Protein AF-A0A7S1VMP5-F1 (afdb_monomer)

Solvent-accessible surface area (backbone atoms only — not comparable to full-atom values): 11303 Å² total; per-residue (Å²): 86,52,37,72,38,71,50,55,95,75,85,77,61,72,48,82,69,49,66,28,34,71,46,41,94,59,60,68,15,36,42,6,44,51,58,49,26,69,40,88,33,62,86,48,97,58,48,38,34,36,23,14,21,15,26,56,62,54,86,95,39,88,88,53,76,36,43,25,24,38,26,43,29,37,63,40,97,85,69,70,33,45,40,73,43,90,73,58,63,66,41,74,55,58,96,83,37,55,38,62,40,31,35,18,31,25,54,71,45,65,57,91,88,60,58,97,84,54,83,51,69,23,34,32,33,32,7,15,33,46,95,68,33,48,36,63,47,35,28,38,31,46,59,54,86,45,89,62,84,66,70,49,70,47,86,42,81,37,63,75,80,52,58,82,76,78,66,68,93,82,71,76,73,42,57,36,40,55,33,44,79,50,79,59,92,90,56,96,61,76,48,78,46,80,49,81,85,132

Nearest PDB structures (foldseek):
  1st8-assembly1_A  TM=7.991E-01  e=4.791E-07  Cichorium intybus
  3ugh-assembly2_B  TM=7.919E-01  e=7.269E-06  Pachysandra terminalis
  7zns-assembly2_B  TM=7.354E-01  e=7.131E-04  Bacteroides thetaiotaomicron VPI-5482
  4fhn-assembly2_D  TM=3.282E-01  e=1.462E+00  Schizosaccharomyces pombe 972h-

Structure (mmCIF, N/CA/C/O backbone):
data_AF-A0A7S1VMP5-F1
#
_entry.id   AF-A0A7S1VMP5-F1
#
loop_
_atom_site.group_PDB
_atom_site.id
_atom_site.type_symbol
_atom_site.label_atom_id
_atom_site.label_alt_id
_atom_site.label_comp_id
_atom_site.label_asym_id
_atom_site.label_entity_id
_atom_site.label_seq_id
_atom_site.pdbx_PDB_ins_code
_atom_site.Cartn_x
_atom_site.Cartn_y
_atom_site.Cartn_z
_atom_site.occupancy
_atom_site.B_iso_or_equiv
_atom_site.auth_seq_id
_atom_site.auth_comp_id
_atom_site.auth_asym_id
_atom_site.auth_atom_id
_atom_site.pdbx_PDB_model_num
ATOM 1 N N . ILE A 1 1 ? 7.895 -10.590 -7.513 1.00 84.81 1 ILE A N 1
ATOM 2 C CA . ILE A 1 1 ? 7.470 -10.471 -6.097 1.00 84.81 1 ILE A CA 1
ATOM 3 C C . ILE A 1 1 ? 5.947 -10.464 -6.088 1.00 84.81 1 ILE A C 1
ATOM 5 O O . ILE A 1 1 ? 5.376 -9.714 -6.870 1.00 84.81 1 ILE A O 1
ATOM 9 N N . GLY A 1 2 ? 5.313 -11.340 -5.314 1.00 91.88 2 GLY A N 1
ATOM 10 C CA . GLY A 1 2 ? 3.854 -11.470 -5.234 1.00 91.88 2 GLY A CA 1
ATOM 11 C C . GLY A 1 2 ? 3.427 -11.814 -3.811 1.00 91.88 2 GLY A C 1
ATOM 12 O O . GLY A 1 2 ? 4.286 -12.104 -2.976 1.00 91.88 2 GLY A O 1
ATOM 13 N N . TRP A 1 3 ? 2.128 -11.755 -3.538 1.00 95.06 3 TRP A N 1
ATOM 14 C CA . TRP A 1 3 ? 1.583 -12.015 -2.205 1.00 95.06 3 TRP A CA 1
ATOM 15 C C . TRP A 1 3 ? 1.034 -13.431 -2.127 1.00 95.06 3 TRP A C 1
ATOM 17 O O . TRP A 1 3 ? 0.270 -13.843 -2.998 1.00 95.06 3 TRP A O 1
ATOM 27 N N . MET A 1 4 ? 1.411 -14.151 -1.076 1.00 95.06 4 MET A N 1
ATOM 28 C CA . MET A 1 4 ? 0.799 -15.427 -0.710 1.00 95.06 4 MET A CA 1
ATOM 29 C C . MET A 1 4 ? -0.436 -15.176 0.158 1.00 95.06 4 MET A C 1
ATOM 31 O O . MET A 1 4 ? -0.493 -14.165 0.860 1.00 95.06 4 MET A O 1
ATOM 35 N N . TRP A 1 5 ? -1.394 -16.098 0.140 1.00 93.69 5 TRP A N 1
ATOM 36 C CA . TRP A 1 5 ? -2.593 -16.037 0.970 1.00 93.69 5 TRP A CA 1
ATOM 37 C C . TRP A 1 5 ? -2.724 -17.283 1.836 1.00 93.69 5 TRP A C 1
ATOM 39 O O . TRP A 1 5 ? -2.658 -18.415 1.361 1.00 93.69 5 TRP A O 1
ATOM 49 N N . PHE A 1 6 ? -2.925 -17.029 3.126 1.00 94.44 6 PHE A N 1
ATOM 50 C CA . PHE A 1 6 ? -3.233 -18.031 4.125 1.00 94.44 6 PHE A CA 1
ATOM 51 C C . PHE A 1 6 ? -4.484 -17.608 4.891 1.00 94.44 6 PHE A C 1
ATOM 53 O O . PHE A 1 6 ? -4.641 -16.427 5.209 1.00 94.44 6 PHE A O 1
ATOM 60 N N . GLU A 1 7 ? -5.344 -18.566 5.219 1.00 93.75 7 GLU A N 1
ATOM 61 C CA . GLU A 1 7 ? -6.562 -18.343 6.001 1.00 93.75 7 GLU A CA 1
ATOM 62 C C . GLU A 1 7 ? -6.496 -19.117 7.322 1.00 93.75 7 GLU A C 1
ATOM 64 O O . GLU A 1 7 ? -5.948 -20.219 7.389 1.00 93.75 7 GLU A O 1
ATOM 69 N N . SER A 1 8 ? -7.046 -18.537 8.388 1.00 95.94 8 SER A N 1
ATOM 70 C CA . SER A 1 8 ? -7.159 -19.184 9.691 1.00 95.94 8 SER A CA 1
ATOM 71 C C . SER A 1 8 ? -8.410 -18.717 10.426 1.00 95.94 8 SER A C 1
ATOM 73 O O . SER A 1 8 ? -8.715 -17.526 10.454 1.00 95.94 8 SER A O 1
ATOM 75 N N . THR A 1 9 ? -9.103 -19.647 11.084 1.00 97.38 9 THR A N 1
ATOM 76 C CA . THR A 1 9 ? -10.245 -19.341 11.960 1.00 97.38 9 THR A CA 1
ATOM 77 C C . THR A 1 9 ? -9.836 -19.090 13.413 1.00 97.38 9 THR A C 1
ATOM 79 O O . THR A 1 9 ? -10.668 -18.672 14.215 1.00 97.38 9 THR A O 1
ATOM 82 N N . ASP A 1 10 ? -8.586 -19.390 13.780 1.00 97.25 10 ASP A N 1
ATOM 83 C CA . ASP A 1 10 ? -8.079 -19.319 15.160 1.00 97.25 10 ASP A CA 1
ATOM 84 C C . ASP A 1 10 ? -6.723 -18.603 15.298 1.00 97.25 10 ASP A C 1
ATOM 86 O O . ASP A 1 10 ? -6.197 -18.494 16.405 1.00 97.25 10 ASP A O 1
ATOM 90 N N . LEU A 1 11 ? -6.170 -18.102 14.187 1.00 96.56 11 LEU A N 1
ATOM 91 C CA . LEU A 1 11 ? -4.849 -17.472 14.070 1.00 96.56 11 LEU A CA 1
ATOM 92 C C . LEU A 1 11 ? -3.670 -18.387 14.460 1.00 96.56 11 LEU A C 1
ATOM 94 O O . LEU A 1 11 ? -2.551 -17.904 14.649 1.00 96.56 11 LEU A O 1
ATOM 98 N N . ALA A 1 12 ? -3.892 -19.701 14.562 1.00 97.12 12 ALA A N 1
ATOM 99 C CA . ALA A 1 12 ? -2.880 -20.694 14.924 1.00 97.12 12 ALA A CA 1
ATOM 100 C C . ALA A 1 12 ? -2.692 -21.753 13.830 1.00 97.12 12 ALA A C 1
ATOM 102 O O . ALA A 1 12 ? -1.557 -22.110 13.505 1.00 97.12 12 ALA A O 1
ATOM 103 N N . HIS A 1 13 ? -3.787 -22.231 13.241 1.00 97.25 13 HIS A N 1
ATOM 104 C CA . HIS A 1 13 ? -3.782 -23.214 12.163 1.00 97.25 13 HIS A CA 1
ATOM 105 C C . HIS A 1 13 ? -4.129 -22.533 10.844 1.00 97.25 13 HIS A C 1
ATOM 107 O O . HIS A 1 13 ? -5.172 -21.892 10.732 1.00 97.25 13 HIS A O 1
ATOM 113 N N . TRP A 1 14 ? -3.253 -2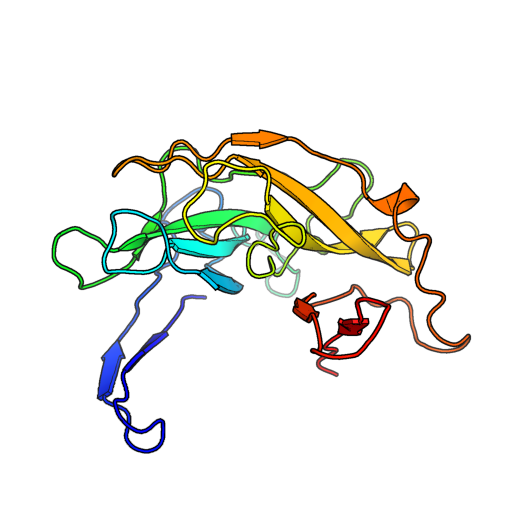2.684 9.854 1.00 98.06 14 TRP A N 1
ATOM 114 C CA . TRP A 1 14 ? -3.318 -21.942 8.600 1.00 98.06 14 TRP A CA 1
ATOM 115 C C . TRP A 1 14 ? -3.536 -22.884 7.419 1.00 98.06 14 TRP A C 1
ATOM 117 O O . TRP A 1 14 ? -2.855 -23.906 7.302 1.00 98.06 14 TRP A O 1
ATOM 127 N N . VAL A 1 15 ? -4.470 -22.524 6.544 1.00 97.62 15 VAL A N 1
ATOM 128 C CA . VAL A 1 15 ? -4.679 -23.159 5.238 1.00 97.62 15 VAL A CA 1
ATOM 129 C C . VAL A 1 15 ? -3.978 -22.306 4.183 1.00 97.62 15 VAL A C 1
ATOM 131 O O . VAL A 1 15 ? -4.154 -21.094 4.166 1.00 97.62 15 VAL A O 1
ATOM 134 N N . ASP A 1 16 ? -3.151 -22.926 3.340 1.00 96.44 16 ASP A N 1
ATOM 135 C CA . ASP A 1 16 ? -2.450 -22.265 2.229 1.00 96.44 16 ASP A CA 1
ATOM 136 C C . ASP A 1 16 ? -3.334 -22.256 0.974 1.00 96.44 16 ASP A C 1
ATOM 138 O O . ASP A 1 16 ? -3.762 -23.317 0.509 1.00 96.44 16 ASP A O 1
ATOM 142 N N . HIS A 1 17 ? -3.588 -21.067 0.427 1.00 93.06 17 HIS A N 1
ATOM 143 C CA . HIS A 1 17 ? -4.375 -20.854 -0.792 1.00 93.06 17 HIS A CA 1
ATOM 144 C C . HIS A 1 17 ? -3.503 -20.484 -2.006 1.00 93.06 17 HIS A C 1
ATOM 146 O O . HIS A 1 17 ? -4.015 -20.278 -3.107 1.00 93.06 17 HIS A O 1
ATOM 152 N N . GLY A 1 18 ? -2.179 -20.428 -1.843 1.00 94.19 18 GLY A N 1
ATOM 153 C CA . GLY A 1 18 ? -1.228 -20.090 -2.894 1.00 94.19 18 GLY A CA 1
ATOM 154 C C . GLY A 1 18 ? -1.023 -18.584 -3.072 1.00 94.19 18 GLY A C 1
ATOM 155 O O . GLY A 1 18 ? -1.026 -17.811 -2.115 1.00 94.19 18 GLY A O 1
ATOM 156 N N . ILE A 1 19 ? -0.767 -18.162 -4.314 1.00 94.38 19 ILE A N 1
ATOM 157 C CA . ILE A 1 19 ? -0.466 -16.763 -4.648 1.00 94.38 19 ILE A CA 1
ATOM 158 C C . ILE A 1 19 ? -1.774 -15.994 -4.854 1.00 94.38 19 ILE A C 1
ATOM 160 O O . ILE A 1 19 ? -2.476 -16.215 -5.837 1.00 94.38 19 ILE A O 1
ATOM 164 N N . ALA A 1 20 ? -2.040 -15.031 -3.976 1.00 94.69 20 ALA A N 1
ATOM 165 C CA . ALA A 1 20 ? -3.170 -14.114 -4.067 1.00 94.69 20 ALA A CA 1
ATOM 166 C C . ALA A 1 20 ? -2.922 -12.969 -5.057 1.00 94.69 20 ALA A C 1
ATOM 168 O O . ALA A 1 20 ? -3.798 -12.649 -5.851 1.00 94.69 20 ALA A O 1
ATOM 169 N N . VAL A 1 21 ? -1.735 -12.349 -5.038 1.00 94.38 21 VAL A N 1
ATOM 170 C CA . VAL A 1 21 ? -1.403 -11.223 -5.931 1.00 94.38 21 VAL A CA 1
ATOM 171 C C . VAL A 1 21 ? -0.196 -11.592 -6.780 1.00 94.38 21 VAL A C 1
ATOM 173 O O . VAL A 1 21 ? 0.900 -11.822 -6.263 1.00 94.38 21 VAL A O 1
ATOM 176 N N . THR A 1 22 ? -0.381 -11.616 -8.098 1.00 91.88 22 THR A N 1
ATOM 177 C CA . THR A 1 22 ? 0.684 -11.922 -9.065 1.00 91.88 22 THR A CA 1
ATOM 178 C C . THR A 1 22 ? 1.174 -10.636 -9.739 1.00 91.88 22 THR A C 1
ATOM 180 O O . THR A 1 22 ? 0.351 -9.766 -10.030 1.00 91.88 22 THR A O 1
ATOM 183 N N . PRO A 1 23 ? 2.485 -10.492 -10.028 1.00 91.19 23 PRO A N 1
ATOM 184 C CA . PRO A 1 23 ? 2.978 -9.420 -10.887 1.00 91.19 23 PRO A CA 1
ATOM 185 C C . PRO A 1 23 ? 2.201 -9.323 -12.201 1.00 91.19 23 PRO A C 1
ATOM 187 O O . PRO A 1 23 ? 1.865 -10.340 -12.816 1.00 91.19 23 PRO A O 1
ATOM 190 N N . THR A 1 24 ? 1.976 -8.102 -12.674 1.00 90.12 24 THR A N 1
ATOM 191 C CA . THR A 1 24 ? 1.453 -7.893 -14.026 1.00 90.12 24 THR A CA 1
ATOM 192 C C . THR A 1 24 ? 2.522 -8.252 -15.061 1.00 90.12 24 THR A C 1
ATOM 194 O O . THR A 1 24 ? 3.711 -8.348 -14.759 1.00 90.12 24 THR A O 1
ATOM 197 N N . LYS A 1 25 ? 2.113 -8.475 -16.314 1.00 88.25 25 LYS A N 1
ATOM 198 C CA . LYS A 1 25 ? 3.076 -8.737 -17.398 1.00 88.25 25 LYS A CA 1
ATOM 199 C C . LYS A 1 25 ? 3.875 -7.489 -17.776 1.00 88.25 25 LYS A C 1
ATOM 201 O O . LYS A 1 25 ? 5.035 -7.600 -18.152 1.00 88.25 25 LYS A O 1
ATOM 206 N N . GLU A 1 26 ? 3.241 -6.323 -17.697 1.00 88.38 26 GLU A N 1
ATOM 207 C CA . GLU A 1 26 ? 3.775 -5.041 -18.156 1.00 88.38 26 GLU A CA 1
ATOM 208 C C . GLU A 1 26 ? 3.328 -3.904 -17.222 1.00 88.38 26 GLU A C 1
ATOM 210 O O . GLU A 1 26 ? 2.391 -4.065 -16.433 1.00 88.38 26 GLU A O 1
ATOM 215 N N . GLY A 1 27 ? 3.996 -2.751 -17.325 1.00 88.25 27 GLY A N 1
ATOM 216 C CA . GLY A 1 27 ? 3.674 -1.546 -16.556 1.00 88.25 27 GLY A CA 1
ATOM 217 C C . GLY A 1 27 ? 4.017 -1.631 -15.065 1.00 88.25 27 GLY A C 1
ATOM 218 O O . GLY A 1 27 ? 4.815 -2.464 -14.630 1.00 88.25 27 GLY A O 1
ATOM 219 N N . PHE A 1 28 ? 3.416 -0.738 -14.275 1.00 84.69 28 PHE A N 1
ATOM 220 C CA . PHE A 1 28 ? 3.484 -0.803 -12.815 1.00 84.69 28 PHE A CA 1
ATOM 221 C C . PHE A 1 28 ? 2.764 -2.064 -12.322 1.00 84.69 28 PHE A C 1
ATOM 223 O O . PHE A 1 28 ? 1.635 -2.344 -12.714 1.00 84.69 28 PHE A O 1
ATOM 230 N N . GLY A 1 29 ? 3.458 -2.851 -11.500 1.00 88.06 29 GLY A N 1
ATOM 231 C CA . GLY A 1 29 ? 3.072 -4.207 -11.108 1.00 88.06 29 GLY A CA 1
ATOM 232 C C . GLY A 1 29 ? 3.966 -5.292 -11.715 1.00 88.06 29 GLY A C 1
ATOM 233 O O . GLY A 1 29 ? 4.055 -6.376 -11.140 1.00 88.06 29 GLY A O 1
ATOM 234 N N . ALA A 1 30 ? 4.700 -5.012 -12.800 1.00 92.44 30 ALA A N 1
ATOM 235 C CA . ALA A 1 30 ? 5.596 -5.989 -13.425 1.00 92.44 30 ALA A CA 1
ATOM 236 C C . ALA A 1 30 ? 6.889 -6.210 -12.624 1.00 92.44 30 ALA A C 1
ATOM 238 O O . ALA A 1 30 ? 7.441 -7.311 -12.612 1.00 92.44 30 ALA A O 1
ATOM 239 N N . GLY A 1 31 ? 7.342 -5.193 -11.882 1.00 91.94 31 GLY A N 1
ATOM 240 C CA . GLY A 1 31 ? 8.375 -5.350 -10.849 1.00 91.94 31 GLY A CA 1
ATOM 241 C C . GLY A 1 31 ? 7.875 -6.080 -9.599 1.00 91.94 31 GLY A C 1
ATOM 242 O O . GLY A 1 31 ? 8.665 -6.445 -8.726 1.00 91.94 31 GLY A O 1
ATOM 243 N N . GLY A 1 32 ? 6.567 -6.327 -9.517 1.00 92.88 32 GLY A N 1
ATOM 244 C CA . GLY A 1 32 ? 5.903 -7.065 -8.455 1.00 92.88 32 GLY A CA 1
ATOM 245 C C . GLY A 1 32 ? 4.923 -6.244 -7.626 1.00 92.88 32 GLY A C 1
ATOM 246 O O . GLY A 1 32 ? 4.839 -5.020 -7.744 1.00 92.88 32 GLY A O 1
ATOM 247 N N . ALA A 1 33 ? 4.204 -6.967 -6.770 1.00 95.12 33 ALA A N 1
ATOM 248 C CA . ALA A 1 33 ? 3.350 -6.430 -5.720 1.00 95.12 33 ALA A CA 1
ATOM 249 C C . ALA A 1 33 ? 4.113 -6.478 -4.390 1.00 95.12 33 ALA A C 1
ATOM 251 O O . ALA A 1 33 ? 4.408 -7.558 -3.876 1.00 95.12 33 ALA A O 1
ATOM 252 N N . TRP A 1 34 ? 4.496 -5.307 -3.895 1.00 95.56 34 TRP A N 1
ATOM 253 C CA . TRP A 1 34 ? 5.235 -5.094 -2.649 1.00 95.56 34 TRP A CA 1
ATOM 254 C C . TRP A 1 34 ? 4.257 -4.879 -1.497 1.00 95.56 34 TRP A C 1
ATOM 256 O O . TRP A 1 34 ? 3.059 -5.047 -1.696 1.00 95.56 34 TRP A O 1
ATOM 266 N N . SER A 1 35 ? 4.753 -4.574 -0.299 1.00 96.25 35 SER A N 1
ATOM 267 C CA . SER A 1 35 ? 3.946 -4.465 0.918 1.00 96.25 35 SER A CA 1
ATOM 268 C C . SER A 1 35 ? 2.790 -3.466 0.801 1.00 96.25 35 SER A C 1
ATOM 270 O O . SER A 1 35 ? 2.754 -2.583 -0.063 1.00 96.25 35 SER A O 1
ATOM 272 N N . GLY A 1 36 ? 1.814 -3.640 1.683 1.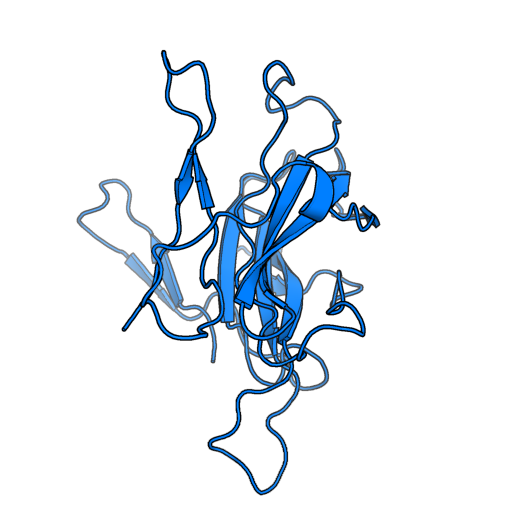00 95.94 36 GLY A N 1
ATOM 273 C CA . GLY A 1 36 ? 0.584 -2.873 1.686 1.00 95.94 36 GLY A CA 1
ATOM 274 C C . GLY A 1 36 ? -0.368 -3.337 2.775 1.00 95.94 36 GLY A C 1
ATOM 275 O O . GLY A 1 36 ? 0.019 -4.095 3.665 1.00 95.94 36 GLY A O 1
ATOM 276 N N . SER A 1 37 ? -1.615 -2.897 2.665 1.00 94.94 37 SER A N 1
ATOM 277 C CA . SER A 1 37 ? -2.647 -3.089 3.676 1.00 94.94 37 SER A CA 1
ATOM 278 C C . SER A 1 37 ? -3.962 -3.540 3.047 1.00 94.94 37 SER A C 1
ATOM 280 O O . SER A 1 37 ? -4.341 -3.094 1.963 1.00 94.94 37 SER A O 1
ATOM 282 N N . ALA A 1 38 ? -4.668 -4.416 3.755 1.00 91.19 38 ALA A N 1
ATOM 283 C CA . ALA A 1 38 ? -6.020 -4.845 3.424 1.00 91.19 38 ALA A CA 1
ATOM 284 C C . ALA A 1 38 ? -7.019 -4.091 4.298 1.00 91.19 38 ALA A C 1
ATOM 286 O O . ALA A 1 38 ? -6.783 -3.932 5.496 1.00 91.19 38 ALA A O 1
ATOM 287 N N . PHE A 1 39 ? -8.149 -3.671 3.736 1.00 85.38 39 PHE A N 1
ATOM 288 C CA . PHE A 1 39 ? -9.210 -3.065 4.532 1.00 85.38 39 PHE A CA 1
ATOM 289 C C . PHE A 1 39 ? -10.603 -3.485 4.054 1.00 85.38 39 PHE A C 1
ATOM 291 O O . PHE A 1 39 ? -10.800 -3.700 2.855 1.00 85.38 39 PHE A O 1
ATOM 298 N N . PRO A 1 40 ? -11.585 -3.599 4.970 1.00 82.00 40 PRO A N 1
ATOM 299 C CA . PRO A 1 40 ? -12.958 -3.906 4.594 1.00 82.00 40 PRO A CA 1
ATOM 300 C C . PRO A 1 40 ? -13.502 -2.867 3.614 1.00 82.00 40 PRO A C 1
ATOM 302 O O . PRO A 1 40 ? -13.456 -1.663 3.886 1.00 82.00 40 PRO A O 1
ATOM 305 N N . PHE A 1 41 ? -14.039 -3.333 2.490 1.00 72.69 41 PHE A N 1
ATOM 306 C CA . PHE A 1 41 ? -14.613 -2.482 1.459 1.00 72.69 41 PHE A CA 1
ATOM 307 C C . PHE A 1 41 ? -16.129 -2.668 1.430 1.00 72.69 41 PHE A C 1
ATOM 309 O O . PHE A 1 41 ? -16.630 -3.786 1.352 1.00 72.69 41 PHE A O 1
ATOM 316 N N . GLN A 1 42 ? -16.878 -1.574 1.578 1.00 67.75 42 GLN A N 1
ATOM 317 C CA . GLN A 1 42 ? -18.328 -1.661 1.736 1.00 67.75 42 GLN A CA 1
ATOM 318 C C . GLN A 1 42 ? -18.988 -2.301 0.513 1.00 67.75 42 GLN A C 1
ATOM 320 O O . GLN A 1 42 ? -18.679 -1.949 -0.620 1.00 67.75 42 GLN A O 1
ATOM 325 N N . GLY A 1 43 ? -19.934 -3.209 0.761 1.00 65.06 43 GLY A N 1
ATOM 326 C CA . GLY A 1 43 ? -20.646 -3.930 -0.297 1.00 65.06 43 GLY A CA 1
ATOM 327 C C . GLY A 1 43 ? -19.903 -5.156 -0.831 1.00 65.06 43 GLY A C 1
ATOM 328 O O . GLY A 1 43 ? -20.485 -5.908 -1.605 1.00 65.06 43 GLY A O 1
ATOM 329 N N . GLN A 1 44 ? -18.666 -5.404 -0.386 1.00 70.44 44 GLN A N 1
ATOM 330 C CA . GLN A 1 44 ? -17.906 -6.601 -0.733 1.00 70.44 44 GLN A CA 1
ATOM 331 C C . GLN A 1 44 ? -17.618 -7.439 0.516 1.00 70.44 44 GLN A C 1
ATOM 333 O O . GLN A 1 44 ? -17.320 -6.909 1.586 1.00 70.44 44 GLN A O 1
ATOM 338 N N . ASP A 1 45 ? -17.726 -8.761 0.374 1.00 76.00 45 ASP A N 1
ATOM 339 C CA . ASP A 1 45 ? -17.349 -9.702 1.437 1.00 76.00 45 ASP A CA 1
ATOM 340 C C . ASP A 1 45 ? -15.831 -9.732 1.636 1.00 76.00 45 ASP A C 1
ATOM 342 O O . ASP A 1 45 ? -15.344 -9.962 2.741 1.00 76.00 45 ASP A O 1
ATOM 346 N N . GLU A 1 46 ? -15.094 -9.486 0.553 1.00 84.06 46 GLU A N 1
ATOM 347 C CA . GLU A 1 46 ? -13.644 -9.521 0.539 1.00 84.06 46 GLU A CA 1
ATOM 348 C C . GLU A 1 46 ? -13.046 -8.114 0.678 1.00 84.06 46 GLU A C 1
ATOM 350 O O . GLU A 1 46 ? -13.621 -7.134 0.190 1.00 84.06 46 GLU A O 1
ATOM 355 N N . PRO A 1 47 ? -11.883 -7.978 1.337 1.00 87.69 47 PRO A N 1
ATOM 356 C CA . PRO A 1 47 ? -11.265 -6.679 1.536 1.00 87.69 47 PRO A CA 1
ATOM 357 C C . PRO A 1 47 ? -10.655 -6.136 0.239 1.00 87.69 47 PRO A C 1
ATOM 359 O O . PRO A 1 47 ? -10.198 -6.875 -0.631 1.00 87.69 47 PRO A O 1
ATOM 362 N N . LEU A 1 48 ? -10.578 -4.811 0.145 1.00 87.75 48 LEU A N 1
ATOM 363 C CA . LEU A 1 48 ? -9.775 -4.130 -0.865 1.00 87.75 48 LEU A CA 1
ATOM 364 C C . LEU A 1 48 ? -8.313 -4.118 -0.402 1.00 87.75 48 LEU A C 1
ATOM 366 O O . LEU A 1 48 ? -8.024 -3.797 0.756 1.00 87.75 48 LEU A O 1
ATOM 370 N N . LEU A 1 49 ? -7.385 -4.435 -1.305 1.00 92.81 49 LEU A N 1
ATOM 371 C CA . LEU A 1 49 ? -5.951 -4.316 -1.040 1.00 92.81 49 LEU A CA 1
ATOM 372 C C . LEU A 1 49 ? -5.416 -3.011 -1.599 1.00 92.81 49 LEU A C 1
ATOM 374 O O . LEU A 1 49 ? -5.575 -2.755 -2.789 1.00 92.81 49 LEU A O 1
ATOM 378 N N . LEU A 1 50 ? -4.704 -2.248 -0.773 1.00 94.12 50 LEU A N 1
ATOM 379 C CA . LEU A 1 50 ? -3.780 -1.210 -1.223 1.00 94.12 50 LEU A CA 1
ATOM 380 C C . LEU A 1 50 ? -2.368 -1.740 -1.088 1.00 94.12 50 LEU A C 1
ATOM 382 O O . LEU A 1 50 ? -2.017 -2.308 -0.057 1.00 94.12 50 LEU A O 1
ATOM 386 N N . TYR A 1 51 ? -1.541 -1.538 -2.101 1.00 96.00 51 TYR A N 1
ATOM 387 C CA . TYR A 1 51 ? -0.170 -2.023 -2.074 1.00 96.00 51 TYR A CA 1
ATOM 388 C C . TYR A 1 51 ? 0.744 -1.177 -2.945 1.00 96.00 51 TYR A C 1
ATOM 390 O O . TYR A 1 51 ? 0.301 -0.441 -3.832 1.00 96.00 51 TYR A O 1
ATOM 398 N N . SER A 1 52 ? 2.044 -1.301 -2.700 1.00 96.88 52 SER A N 1
ATOM 399 C CA . SER A 1 52 ? 3.048 -0.730 -3.585 1.00 96.88 52 SER A CA 1
ATOM 400 C C . SER A 1 52 ? 3.247 -1.616 -4.804 1.00 96.88 52 SER A C 1
ATOM 402 O O . SER A 1 52 ? 3.704 -2.754 -4.713 1.00 96.88 52 SER A O 1
ATOM 404 N N . CYS A 1 53 ? 2.903 -1.103 -5.976 1.00 95.19 53 CYS A N 1
ATOM 405 C CA . CYS A 1 53 ? 3.200 -1.765 -7.236 1.00 95.19 53 CYS A CA 1
ATOM 406 C C . CYS A 1 53 ? 4.499 -1.206 -7.807 1.00 95.19 53 CYS A C 1
ATOM 408 O O . CYS A 1 53 ? 4.715 0.004 -7.835 1.00 95.19 53 CYS A O 1
ATOM 410 N N . ALA A 1 54 ? 5.370 -2.099 -8.265 1.00 94.75 54 ALA A N 1
ATOM 411 C CA . ALA A 1 54 ? 6.679 -1.726 -8.776 1.00 94.75 54 ALA A CA 1
ATOM 412 C C . ALA A 1 54 ? 6.713 -1.696 -10.307 1.00 94.75 54 ALA A C 1
ATOM 414 O O . ALA A 1 54 ? 6.216 -2.616 -10.968 1.00 94.75 54 ALA A O 1
ATOM 415 N N . ALA A 1 55 ? 7.355 -0.678 -10.875 1.00 93.00 55 ALA A N 1
ATOM 416 C CA . ALA A 1 55 ? 7.760 -0.671 -12.277 1.00 93.00 55 ALA A CA 1
ATOM 417 C C . ALA A 1 55 ? 8.714 -1.849 -12.579 1.00 93.00 55 ALA A C 1
ATOM 419 O O . ALA A 1 55 ? 9.322 -2.400 -11.655 1.00 93.00 55 ALA A O 1
ATOM 420 N N . PRO A 1 56 ? 8.889 -2.251 -13.853 1.00 90.75 56 PRO A N 1
ATOM 421 C CA . PRO A 1 56 ? 9.890 -3.248 -14.212 1.00 90.75 56 PRO A CA 1
ATOM 422 C C . PRO A 1 56 ? 11.270 -2.870 -13.668 1.00 90.75 56 PRO A C 1
ATOM 424 O O . PRO A 1 56 ? 11.660 -1.701 -13.693 1.00 90.75 56 PRO A O 1
ATOM 427 N N . PHE A 1 57 ? 12.031 -3.863 -13.206 1.00 86.12 57 PHE A N 1
ATOM 428 C CA . PHE A 1 57 ? 13.394 -3.613 -12.749 1.00 86.12 57 PHE A CA 1
ATOM 429 C C . PHE A 1 57 ? 14.234 -3.007 -13.885 1.00 86.12 57 PHE A C 1
ATOM 431 O O . PHE A 1 57 ? 14.186 -3.511 -15.013 1.00 86.12 57 PHE A O 1
ATOM 438 N N . PRO A 1 58 ? 15.028 -1.958 -13.610 1.00 79.81 58 PRO A N 1
ATOM 439 C CA . PRO A 1 58 ? 15.863 -1.342 -14.627 1.00 79.81 58 PRO A CA 1
ATOM 440 C C . PRO A 1 58 ? 16.873 -2.354 -15.179 1.00 79.81 58 PRO A C 1
ATOM 442 O O . PRO A 1 58 ? 17.602 -3.025 -14.439 1.00 79.81 58 PRO A O 1
ATOM 445 N N . SER A 1 59 ? 16.927 -2.460 -16.507 1.00 77.00 59 SER A N 1
ATOM 446 C CA . SER A 1 59 ? 17.851 -3.362 -17.193 1.00 77.00 59 SER A CA 1
ATOM 447 C C . SER A 1 59 ? 19.298 -3.035 -16.818 1.00 77.00 59 SER A C 1
ATOM 449 O O . SER A 1 59 ? 19.721 -1.885 -16.926 1.00 77.00 59 SER A O 1
ATOM 451 N N . GLY A 1 60 ? 20.067 -4.045 -16.407 1.00 74.44 60 GLY A N 1
ATOM 452 C CA . GLY A 1 60 ? 21.484 -3.890 -16.057 1.00 74.44 60 GLY A CA 1
ATOM 453 C C . GLY A 1 60 ? 21.762 -3.506 -14.600 1.00 74.44 60 GLY A C 1
ATOM 454 O O . GLY A 1 60 ? 22.920 -3.547 -14.193 1.00 74.44 60 GLY A O 1
ATOM 455 N N . PHE A 1 61 ? 20.732 -3.224 -13.792 1.00 70.00 61 PHE A N 1
ATOM 456 C CA . PHE A 1 61 ? 20.882 -2.928 -12.362 1.00 70.00 61 PHE A CA 1
ATOM 457 C C . PHE A 1 61 ? 19.909 -3.751 -11.499 1.00 70.00 61 PHE A C 1
ATOM 459 O O . PHE A 1 61 ? 19.078 -3.177 -10.798 1.00 70.00 61 PHE A O 1
ATOM 466 N N . PRO A 1 62 ? 20.020 -5.095 -11.487 1.00 64.12 62 PRO A N 1
ATOM 467 C CA . PRO A 1 62 ? 19.096 -5.968 -10.750 1.00 64.12 62 PRO A CA 1
ATOM 468 C C . PRO A 1 62 ? 19.122 -5.761 -9.226 1.00 64.12 62 PRO A C 1
ATOM 470 O O . PRO A 1 62 ? 18.242 -6.251 -8.531 1.00 64.12 62 PRO A O 1
ATOM 473 N N . GLN A 1 63 ? 20.122 -5.045 -8.701 1.00 72.19 63 GLN A N 1
ATOM 474 C CA . GLN A 1 63 ? 20.223 -4.682 -7.283 1.00 72.19 63 GLN A CA 1
ATOM 475 C C . GLN A 1 63 ? 19.580 -3.325 -6.949 1.00 72.19 63 GLN A C 1
ATOM 477 O O . GLN A 1 63 ? 19.546 -2.942 -5.783 1.00 72.19 63 GLN A O 1
ATOM 482 N N . SER A 1 64 ? 19.100 -2.572 -7.944 1.00 79.56 64 SER A N 1
ATOM 483 C CA . SER A 1 64 ? 18.393 -1.314 -7.692 1.00 79.56 64 SER A CA 1
ATOM 484 C C . SER A 1 64 ? 16.931 -1.579 -7.361 1.00 79.56 64 SER A C 1
ATOM 486 O O . SER A 1 64 ? 16.278 -2.393 -8.012 1.00 79.56 64 SER A O 1
ATOM 488 N N . LEU A 1 65 ? 16.410 -0.846 -6.377 1.00 84.38 65 LEU A N 1
ATOM 489 C CA . LEU A 1 65 ? 14.976 -0.812 -6.115 1.00 84.38 65 LEU A CA 1
ATOM 490 C C . LEU A 1 65 ? 14.242 -0.242 -7.342 1.00 84.38 65 LEU A C 1
ATOM 492 O O . LEU A 1 65 ? 14.708 0.760 -7.901 1.00 84.38 65 LEU A O 1
ATOM 496 N N . PRO A 1 66 ? 13.126 -0.856 -7.766 1.00 90.50 66 PRO A N 1
ATOM 497 C CA . PRO A 1 66 ? 12.280 -0.300 -8.809 1.00 90.50 66 PRO A CA 1
ATOM 498 C C . PRO A 1 66 ? 11.538 0.935 -8.287 1.00 90.50 66 PRO A C 1
ATOM 500 O O . PRO A 1 66 ? 11.398 1.138 -7.078 1.00 90.50 66 PRO A O 1
ATOM 503 N N . GLU A 1 67 ? 11.050 1.754 -9.213 1.00 93.81 67 GLU A N 1
ATOM 504 C CA . GLU A 1 67 ? 10.079 2.801 -8.897 1.00 93.81 67 GLU A CA 1
ATOM 505 C C . GLU A 1 67 ? 8.792 2.166 -8.372 1.00 93.81 67 GLU A C 1
ATOM 507 O O . GLU A 1 67 ? 8.367 1.122 -8.877 1.00 93.81 67 GLU A O 1
ATOM 512 N N . GLN A 1 68 ? 8.188 2.782 -7.360 1.00 93.94 68 GLN A N 1
ATOM 513 C CA . GLN A 1 68 ? 6.997 2.273 -6.692 1.00 93.94 68 GLN A CA 1
ATOM 514 C C . GLN A 1 68 ? 5.897 3.330 -6.670 1.00 93.94 68 GLN A C 1
ATOM 516 O O .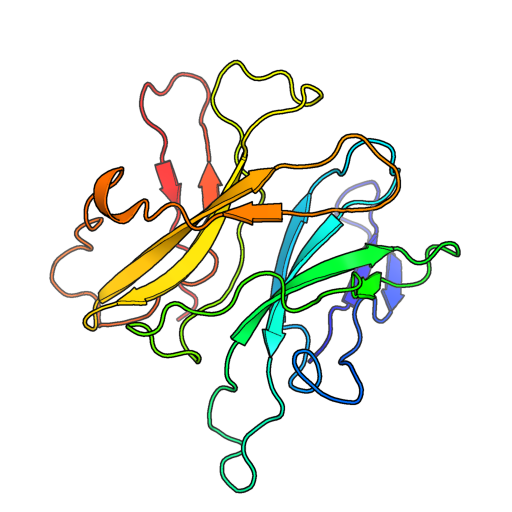 GLN A 1 68 ? 6.151 4.525 -6.509 1.00 93.94 68 GLN A O 1
ATOM 521 N N . GLU A 1 69 ? 4.664 2.871 -6.853 1.00 93.75 69 GLU A N 1
ATOM 522 C CA . GLU A 1 69 ? 3.457 3.694 -6.836 1.00 93.75 69 GLU A CA 1
ATOM 523 C C . GLU A 1 69 ? 2.348 2.984 -6.050 1.00 93.75 69 GLU A C 1
ATOM 525 O O . GLU A 1 69 ? 2.447 1.792 -5.742 1.00 93.75 69 GLU A O 1
ATOM 530 N N . LEU A 1 70 ? 1.300 3.723 -5.686 1.00 93.44 70 LEU A N 1
ATOM 531 C CA . LEU A 1 70 ? 0.138 3.162 -5.003 1.00 93.44 70 LEU A CA 1
ATOM 532 C C . LEU A 1 70 ? -0.773 2.476 -6.021 1.00 93.44 70 LEU A C 1
ATOM 534 O O . LEU A 1 70 ? -1.265 3.120 -6.949 1.00 93.44 70 LEU A O 1
ATOM 538 N N . CYS A 1 71 ? -1.043 1.196 -5.809 1.00 93.12 71 CYS A N 1
ATOM 539 C CA . CYS A 1 71 ? -2.019 0.422 -6.562 1.00 93.12 71 CYS A CA 1
ATOM 540 C C . CYS A 1 71 ? -3.079 -0.162 -5.628 1.00 93.12 71 CYS A C 1
ATOM 542 O O . CYS A 1 71 ? -2.859 -0.283 -4.420 1.00 93.12 71 CYS A O 1
ATOM 544 N N . ALA A 1 72 ? -4.206 -0.575 -6.209 1.00 91.75 72 ALA A N 1
ATOM 545 C CA . ALA A 1 72 ? -5.181 -1.404 -5.516 1.00 91.75 72 ALA A CA 1
ATOM 546 C C . ALA A 1 72 ? -5.575 -2.651 -6.304 1.00 91.75 72 ALA A C 1
ATOM 548 O O . ALA A 1 72 ? -5.501 -2.673 -7.534 1.00 91.75 72 ALA A O 1
ATOM 549 N N . SER A 1 73 ? -6.026 -3.672 -5.584 1.00 91.50 73 SER A N 1
ATOM 550 C CA . SER A 1 73 ? -6.608 -4.878 -6.169 1.00 91.50 73 SER A CA 1
ATOM 551 C C . SER A 1 73 ? -7.836 -5.316 -5.388 1.00 91.50 73 SER A C 1
ATOM 553 O O . SER A 1 73 ? -7.854 -5.237 -4.159 1.00 91.50 73 SER A O 1
ATOM 555 N N . THR A 1 74 ? -8.829 -5.834 -6.100 1.00 89.06 74 THR A N 1
ATOM 556 C CA . THR A 1 74 ? -10.015 -6.492 -5.532 1.00 89.06 74 THR A CA 1
ATOM 557 C C . THR A 1 74 ? -9.948 -7.984 -5.805 1.00 89.06 74 THR A C 1
ATOM 559 O O . THR A 1 74 ? -9.261 -8.405 -6.734 1.00 89.06 74 THR A O 1
ATOM 562 N N . PHE A 1 75 ? -10.651 -8.792 -5.020 1.00 87.50 75 PHE A N 1
ATOM 563 C CA . PHE A 1 75 ? -10.780 -10.210 -5.341 1.00 87.50 75 PHE A CA 1
ATOM 564 C C . PHE A 1 75 ? -11.490 -10.411 -6.683 1.00 87.50 75 PHE A C 1
ATOM 566 O O . PHE A 1 75 ? -12.401 -9.659 -7.043 1.00 87.50 75 PHE A O 1
ATOM 573 N N . ASP A 1 76 ? -11.058 -11.424 -7.427 1.00 86.19 76 ASP A N 1
ATOM 574 C CA . ASP A 1 76 ? -11.765 -11.889 -8.607 1.00 86.19 76 ASP A CA 1
ATOM 575 C C . ASP A 1 76 ? -13.139 -12.473 -8.222 1.00 86.19 76 ASP A C 1
ATOM 577 O O . ASP A 1 76 ? -13.345 -12.902 -7.082 1.00 86.19 76 ASP A O 1
ATOM 581 N N . PRO A 1 77 ? -14.109 -12.516 -9.155 1.00 81.12 77 PRO A N 1
ATOM 582 C CA . PRO A 1 77 ? -15.457 -13.005 -8.853 1.00 81.12 77 PRO A CA 1
ATOM 583 C C . PRO A 1 77 ? -15.495 -14.441 -8.309 1.00 81.12 77 PRO A C 1
ATOM 585 O O . PRO A 1 77 ? -16.389 -14.780 -7.534 1.00 81.12 77 PRO A O 1
ATOM 588 N N . ASP A 1 78 ? -14.518 -15.265 -8.700 1.00 85.19 78 ASP A N 1
ATOM 589 C CA . ASP A 1 78 ? -14.387 -16.663 -8.282 1.00 85.19 78 ASP A CA 1
ATOM 590 C C . ASP A 1 78 ? -13.622 -16.835 -6.953 1.00 85.19 78 ASP A C 1
ATOM 592 O O . ASP A 1 78 ? -13.479 -17.962 -6.472 1.00 85.19 78 ASP A O 1
ATOM 596 N N . ARG A 1 79 ? -13.159 -15.733 -6.343 1.00 81.25 79 ARG A N 1
ATOM 597 C CA . ARG A 1 79 ? -12.460 -15.670 -5.046 1.00 81.25 79 ARG A CA 1
ATOM 598 C C . ARG A 1 79 ? -11.207 -16.539 -4.956 1.00 81.25 79 ARG A C 1
ATOM 600 O O . ARG A 1 79 ? -10.916 -17.147 -3.927 1.00 81.25 79 ARG A O 1
ATOM 607 N N . GLN A 1 80 ? -10.459 -16.619 -6.045 1.00 86.75 80 GLN A N 1
ATOM 608 C CA . GLN A 1 80 ? -9.211 -17.372 -6.122 1.00 86.75 80 GLN A CA 1
ATOM 609 C C . GLN A 1 80 ? -7.989 -16.471 -5.989 1.00 86.75 80 GLN A C 1
ATOM 611 O O . GLN A 1 80 ? -6.936 -16.930 -5.543 1.00 86.75 80 GLN A O 1
ATOM 616 N N . ARG A 1 81 ? -8.096 -15.205 -6.400 1.00 91.25 81 ARG A N 1
ATOM 617 C CA . ARG A 1 81 ? -6.964 -14.274 -6.438 1.00 91.25 81 ARG A CA 1
ATOM 618 C C . ARG A 1 81 ? -7.426 -12.825 -6.456 1.00 91.25 81 ARG A C 1
ATOM 620 O O . ARG A 1 81 ? -8.568 -12.514 -6.754 1.00 91.25 81 ARG A O 1
ATOM 627 N N . TYR A 1 82 ? -6.489 -11.923 -6.231 1.00 92.19 82 TYR A N 1
ATOM 628 C CA . TYR A 1 82 ? -6.690 -10.498 -6.418 1.00 92.19 82 TYR A CA 1
ATOM 629 C C . TYR A 1 82 ? -6.343 -10.070 -7.840 1.00 92.19 82 TYR A C 1
ATOM 631 O O . TYR A 1 82 ? -5.282 -10.414 -8.373 1.00 92.19 82 TYR A O 1
ATOM 639 N N . GLU A 1 83 ? -7.211 -9.253 -8.424 1.00 90.12 83 GLU A N 1
ATOM 640 C CA . GLU A 1 83 ? -7.011 -8.617 -9.717 1.00 90.12 83 GLU A CA 1
ATOM 641 C C . GLU A 1 83 ? -6.820 -7.102 -9.553 1.00 90.12 83 GLU A C 1
ATOM 643 O O . GLU A 1 83 ? -7.529 -6.469 -8.764 1.00 90.12 83 GLU A O 1
ATOM 648 N N . PRO A 1 84 ? -5.856 -6.500 -10.277 1.00 89.38 84 PRO A N 1
ATOM 649 C CA . PRO A 1 84 ? -5.638 -5.061 -10.239 1.00 89.38 84 PRO A CA 1
ATOM 650 C C . PRO A 1 84 ? -6.896 -4.284 -10.627 1.00 89.38 84 PRO A C 1
ATOM 652 O O . PRO A 1 84 ? -7.526 -4.579 -11.645 1.00 89.38 84 PRO A O 1
ATOM 655 N N . VAL A 1 85 ? -7.211 -3.238 -9.866 1.00 86.06 85 VAL A N 1
ATOM 656 C CA . VAL A 1 85 ? -8.293 -2.311 -10.211 1.00 86.06 85 VAL A CA 1
ATOM 657 C C . VAL A 1 85 ? -7.942 -1.565 -11.513 1.00 86.06 85 VAL A C 1
ATOM 659 O O . VAL A 1 85 ? -6.787 -1.146 -11.693 1.00 86.06 85 VAL A O 1
ATOM 662 N N . PRO A 1 86 ? -8.902 -1.372 -12.443 1.00 84.88 86 PRO A N 1
ATOM 663 C CA . PRO A 1 86 ? -8.692 -0.534 -13.619 1.00 84.88 86 PRO A CA 1
ATOM 664 C C . PRO A 1 86 ? -8.240 0.879 -13.232 1.00 84.88 86 PRO A C 1
ATOM 666 O O . PRO A 1 86 ? -8.813 1.501 -12.349 1.00 84.88 86 PRO A O 1
ATOM 669 N N . GLY A 1 87 ? -7.221 1.404 -13.913 1.00 84.38 87 GLY A N 1
ATOM 670 C CA . GLY A 1 87 ? -6.676 2.733 -13.610 1.00 84.38 87 GLY A CA 1
ATOM 671 C C . GLY A 1 87 ? -5.490 2.730 -12.646 1.00 84.38 87 GLY A C 1
ATOM 672 O O . GLY A 1 87 ? -4.929 3.792 -12.399 1.00 84.38 87 GLY A O 1
ATOM 673 N N . ASN A 1 88 ? -5.043 1.560 -12.174 1.00 88.19 88 ASN A N 1
ATOM 674 C CA . ASN A 1 88 ? -3.724 1.441 -11.558 1.00 88.19 88 ASN A CA 1
ATOM 675 C C . ASN A 1 88 ? -2.619 1.980 -12.493 1.00 88.19 88 ASN A C 1
ATOM 677 O O . ASN A 1 88 ? -2.658 1.723 -13.703 1.00 88.19 88 ASN A O 1
ATOM 681 N N . PRO A 1 89 ? -1.586 2.644 -11.949 1.00 91.69 89 PRO A N 1
ATOM 682 C CA . PRO A 1 89 ? -1.4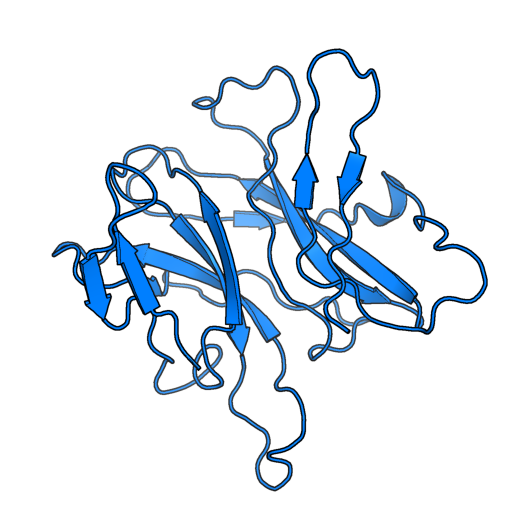19 3.039 -10.546 1.00 91.69 89 PRO A CA 1
ATOM 683 C C . PRO A 1 89 ? -2.340 4.207 -10.156 1.00 91.69 89 PRO A C 1
ATOM 685 O O . PRO A 1 89 ? -2.507 5.158 -10.917 1.00 91.69 89 PRO A O 1
ATOM 688 N N . LEU A 1 90 ? -2.911 4.140 -8.950 1.00 88.00 90 LEU A N 1
ATOM 689 C CA . LEU A 1 90 ? -3.903 5.099 -8.443 1.00 88.00 90 LEU A CA 1
ATOM 690 C C . LEU A 1 90 ? -3.268 6.408 -7.981 1.00 88.00 90 LEU A C 1
ATOM 692 O O . LEU A 1 90 ? -3.878 7.468 -8.088 1.00 88.00 90 LEU A O 1
ATOM 696 N N . GLN A 1 91 ? -2.038 6.345 -7.467 1.00 87.94 91 GLN A N 1
ATOM 697 C CA . GLN A 1 91 ? -1.300 7.531 -7.054 1.00 87.94 91 GLN A CA 1
ATOM 698 C C . GLN A 1 91 ? 0.190 7.369 -7.337 1.00 87.94 91 GLN A C 1
ATOM 700 O O . GLN A 1 91 ? 0.848 6.443 -6.858 1.00 87.94 91 GLN A O 1
ATOM 705 N N . LYS A 1 92 ? 0.727 8.343 -8.074 1.00 90.44 92 LYS A N 1
ATOM 706 C CA . LYS A 1 92 ? 2.159 8.459 -8.353 1.00 90.44 92 LYS A CA 1
ATOM 707 C C . LYS A 1 92 ? 2.892 9.130 -7.203 1.00 90.44 92 LYS A C 1
ATOM 709 O O . LYS A 1 92 ? 2.316 9.962 -6.490 1.00 90.44 92 LYS A O 1
ATOM 714 N N . HIS A 1 93 ? 4.175 8.817 -7.072 1.00 87.12 93 HIS A N 1
ATOM 715 C CA . HIS A 1 93 ? 5.075 9.528 -6.174 1.00 87.12 93 HIS A CA 1
ATOM 716 C C . HIS A 1 93 ? 5.083 11.043 -6.493 1.00 87.12 93 HIS A C 1
ATOM 718 O O . HIS A 1 93 ? 5.020 11.439 -7.662 1.00 87.12 93 HIS A O 1
ATOM 724 N N . PRO A 1 94 ? 5.158 11.929 -5.485 1.00 87.12 94 PRO A N 1
ATOM 725 C CA . PRO A 1 94 ? 5.334 13.360 -5.724 1.00 87.12 94 PRO A CA 1
ATOM 726 C C . PRO A 1 94 ? 6.689 13.658 -6.382 1.00 87.12 94 PRO A C 1
ATOM 728 O O . PRO A 1 94 ? 7.697 13.060 -6.024 1.00 87.12 94 PRO A O 1
ATOM 731 N N . GLY A 1 95 ? 6.764 14.649 -7.276 1.00 84.69 95 GLY A N 1
ATOM 732 C CA . GLY A 1 95 ? 7.986 14.921 -8.055 1.00 84.69 95 GLY A CA 1
ATOM 733 C C . GLY A 1 95 ? 9.231 15.353 -7.258 1.00 84.69 95 GLY A C 1
ATOM 734 O O . GLY A 1 95 ? 10.306 15.468 -7.834 1.00 84.69 95 GLY A O 1
ATOM 735 N N . GLN A 1 96 ? 9.105 15.610 -5.953 1.00 84.69 96 GLN A N 1
ATOM 736 C CA . GLN A 1 96 ? 10.229 15.951 -5.065 1.00 84.69 96 GLN A CA 1
ATOM 737 C C . GLN A 1 96 ? 10.744 14.752 -4.252 1.00 84.69 96 GLN A C 1
ATOM 739 O O . GLN A 1 96 ? 11.603 14.903 -3.386 1.00 84.69 96 GLN A O 1
ATOM 744 N N . VAL A 1 97 ? 10.187 13.570 -4.498 1.00 86.62 97 VAL A N 1
ATOM 745 C CA . VAL A 1 97 ? 10.440 12.339 -3.754 1.00 86.62 97 VAL A CA 1
ATOM 746 C C . VAL A 1 97 ? 11.123 11.357 -4.686 1.00 86.62 97 VAL A C 1
ATOM 748 O O . VAL A 1 97 ? 10.765 11.261 -5.857 1.00 86.62 97 VAL A O 1
ATOM 751 N N . ASP A 1 98 ? 12.105 10.618 -4.173 1.00 90.44 98 ASP A N 1
ATOM 752 C CA . ASP A 1 98 ? 12.690 9.515 -4.931 1.00 90.44 98 ASP A CA 1
ATOM 753 C C . ASP A 1 98 ? 11.609 8.440 -5.159 1.00 90.44 98 ASP A C 1
ATOM 755 O O . ASP A 1 98 ? 11.120 7.877 -4.175 1.00 90.44 98 ASP A O 1
ATOM 759 N N . PRO A 1 99 ? 11.238 8.110 -6.411 1.00 91.81 99 PRO A N 1
ATOM 760 C CA . PRO A 1 99 ? 10.203 7.112 -6.703 1.00 91.81 99 PRO A CA 1
ATOM 761 C C . PRO A 1 99 ? 10.495 5.725 -6.132 1.00 91.81 99 PRO A C 1
ATOM 763 O O . PRO A 1 99 ? 9.593 4.909 -5.965 1.00 91.81 99 PRO A O 1
ATOM 766 N N . ARG A 1 100 ? 11.759 5.426 -5.828 1.00 92.69 100 ARG A N 1
ATOM 767 C CA . ARG A 1 100 ? 12.178 4.156 -5.217 1.00 92.69 100 ARG A CA 1
ATOM 768 C C . ARG A 1 100 ? 11.977 4.150 -3.702 1.00 92.69 100 ARG A C 1
ATOM 770 O O . ARG A 1 100 ? 12.204 3.131 -3.055 1.00 92.69 100 ARG A O 1
ATOM 777 N N . GLN A 1 101 ? 11.607 5.294 -3.132 1.00 92.19 101 GLN A N 1
ATOM 778 C CA . GLN A 1 101 ? 11.388 5.544 -1.711 1.00 92.19 101 GLN A CA 1
ATOM 779 C C . GLN A 1 101 ? 9.969 6.090 -1.478 1.00 92.19 101 GLN A C 1
ATOM 781 O O . GLN A 1 101 ? 9.781 7.022 -0.702 1.00 92.19 101 GLN A O 1
ATOM 786 N N . PHE A 1 102 ? 8.974 5.550 -2.181 1.00 92.69 102 PHE A N 1
ATOM 787 C CA . PHE A 1 102 ? 7.560 5.879 -2.005 1.00 92.69 102 PHE A CA 1
ATOM 788 C C . PHE A 1 102 ? 6.752 4.580 -1.976 1.00 92.69 102 PHE A C 1
ATOM 790 O O . PHE A 1 102 ? 6.456 4.012 -3.027 1.00 92.69 102 PHE A O 1
ATOM 797 N N . ARG A 1 103 ? 6.484 4.050 -0.777 1.00 94.94 103 ARG A N 1
ATOM 798 C CA . ARG A 1 103 ? 5.932 2.698 -0.625 1.00 94.94 103 ARG A CA 1
ATOM 799 C C . ARG A 1 103 ? 5.120 2.484 0.650 1.00 94.94 103 ARG A C 1
ATOM 801 O O . ARG A 1 103 ? 5.046 3.359 1.503 1.00 94.94 103 ARG A O 1
ATOM 808 N N . ASP A 1 104 ? 4.537 1.297 0.737 1.00 95.75 104 ASP A N 1
ATOM 809 C CA . ASP A 1 104 ? 3.848 0.720 1.884 1.00 95.75 104 ASP A CA 1
ATOM 810 C C . ASP A 1 104 ? 2.620 1.536 2.318 1.00 95.75 104 ASP A C 1
ATOM 812 O O . ASP A 1 104 ? 2.661 2.229 3.335 1.00 95.75 104 ASP A O 1
ATOM 816 N N . PRO A 1 105 ? 1.515 1.497 1.552 1.00 94.88 105 PRO A N 1
ATOM 817 C CA . PRO A 1 105 ? 0.280 2.133 1.984 1.00 94.88 105 PRO A CA 1
ATOM 818 C C . PRO A 1 105 ? -0.238 1.555 3.303 1.00 94.88 105 PRO A C 1
ATOM 820 O O . PRO A 1 105 ? -0.319 0.331 3.461 1.00 94.88 105 PRO A O 1
ATOM 823 N N . SER A 1 106 ? -0.665 2.437 4.207 1.00 92.88 106 SER A N 1
ATOM 824 C CA . SER A 1 106 ? -1.408 2.060 5.413 1.00 92.88 106 SER A CA 1
ATOM 825 C C . SER A 1 106 ? -2.828 1.607 5.087 1.00 92.88 106 SER A C 1
ATOM 827 O O . SER A 1 106 ? -3.355 1.841 3.992 1.00 92.88 106 SER A O 1
ATOM 829 N N . SER A 1 107 ? -3.503 1.054 6.091 1.00 89.31 107 SER A N 1
ATOM 830 C CA . SER A 1 107 ? -4.964 0.968 6.055 1.00 89.31 107 SER A CA 1
ATOM 831 C C . SER A 1 107 ? -5.574 2.383 6.010 1.00 89.31 107 SER A C 1
ATOM 833 O O . SER A 1 107 ? -5.022 3.298 6.636 1.00 89.31 107 SER A O 1
ATOM 835 N N . PRO A 1 108 ? -6.692 2.618 5.291 1.00 85.75 108 PRO A N 1
ATOM 836 C CA . PRO A 1 108 ? -7.372 3.908 5.322 1.00 85.75 108 PRO A CA 1
ATOM 837 C C . PRO A 1 108 ? -7.853 4.260 6.733 1.00 85.75 108 PRO A C 1
ATOM 839 O O . PRO A 1 108 ? -8.580 3.499 7.372 1.00 85.75 108 PRO A O 1
ATOM 842 N N . ILE A 1 109 ? -7.498 5.453 7.201 1.00 80.81 109 ILE A N 1
ATOM 843 C CA . ILE A 1 109 ? -7.880 5.975 8.511 1.00 80.81 109 ILE A CA 1
ATOM 844 C C . ILE A 1 109 ? -9.037 6.956 8.342 1.00 80.81 109 ILE A C 1
ATOM 846 O O . ILE A 1 109 ? -8.907 7.986 7.678 1.00 80.81 109 ILE A O 1
ATOM 850 N N . ARG A 1 110 ? -10.171 6.671 8.982 1.00 74.06 110 ARG A N 1
ATOM 851 C CA . ARG A 1 110 ? -11.315 7.592 9.042 1.00 74.06 110 ARG A CA 1
ATOM 852 C C . ARG A 1 110 ? -11.180 8.546 10.229 1.00 74.06 110 ARG A C 1
ATOM 854 O O . ARG A 1 110 ? -10.710 8.164 11.301 1.00 74.06 110 ARG A O 1
ATOM 861 N N . ALA A 1 111 ? -11.627 9.789 10.054 1.00 64.56 111 ALA A N 1
ATOM 862 C CA . ALA A 1 111 ? -11.704 10.746 11.153 1.00 64.56 111 ALA A CA 1
ATOM 863 C C . ALA A 1 111 ? -12.667 10.256 12.254 1.00 64.56 111 ALA A C 1
ATOM 865 O O . ALA A 1 111 ? -13.684 9.612 11.989 1.00 64.56 111 ALA A O 1
ATOM 866 N N . ARG A 1 112 ? -12.351 10.577 13.516 1.00 58.38 112 ARG A N 1
ATOM 867 C CA . ARG A 1 112 ? -13.153 10.175 14.682 1.00 58.38 112 ARG A CA 1
ATOM 868 C C . ARG A 1 112 ? -14.592 10.690 14.553 1.00 58.38 112 ARG A C 1
ATOM 870 O O . ARG A 1 112 ? -14.797 11.882 14.356 1.00 58.38 112 ARG A O 1
ATOM 877 N N . GLY A 1 113 ? -15.570 9.804 14.745 1.00 55.16 113 GLY A N 1
ATOM 878 C CA . GLY A 1 113 ? -16.998 10.145 14.693 1.00 55.16 113 GLY A CA 1
ATOM 879 C C . GLY A 1 113 ? -17.646 9.987 13.315 1.00 55.16 113 GLY A C 1
ATOM 880 O O . GLY A 1 113 ? -18.834 10.263 13.183 1.00 55.16 113 GLY A O 1
ATOM 881 N N . VAL A 1 114 ? -16.900 9.524 12.309 1.00 55.31 114 VAL A N 1
ATOM 882 C CA . VAL A 1 114 ? -17.476 9.030 11.054 1.00 55.31 114 VAL A CA 1
ATOM 883 C C . VAL A 1 114 ? -17.866 7.569 11.267 1.00 55.31 114 VAL A C 1
ATOM 885 O O . VAL A 1 114 ? -17.019 6.754 11.633 1.00 55.31 114 VAL A O 1
ATOM 888 N N . GLU A 1 115 ? -19.147 7.244 11.073 1.00 56.00 115 GLU A N 1
ATOM 889 C CA . GLU A 1 115 ? -19.619 5.856 11.086 1.00 56.00 115 GLU A CA 1
ATOM 890 C C . GLU A 1 115 ? -18.766 5.016 10.119 1.00 56.00 115 GLU A C 1
ATOM 892 O O . GLU A 1 115 ? -18.493 5.486 9.009 1.00 56.00 115 GLU A O 1
ATOM 897 N N . PRO A 1 116 ? -18.374 3.774 10.471 1.00 53.19 116 PRO A N 1
ATOM 898 C CA . PRO A 1 116 ? -17.570 2.905 9.602 1.00 53.19 116 PRO A CA 1
ATOM 899 C C . PRO A 1 116 ? -18.146 2.757 8.188 1.00 53.19 116 PRO A C 1
ATOM 901 O O . PRO A 1 116 ? -17.408 2.519 7.235 1.00 53.19 116 PRO A O 1
ATOM 904 N N . ASN A 1 117 ? -19.465 2.946 8.080 1.00 50.38 117 ASN A N 1
ATOM 905 C CA . ASN A 1 117 ? -20.251 2.775 6.876 1.00 50.38 117 ASN A CA 1
ATOM 906 C C . ASN A 1 117 ? -20.772 4.072 6.236 1.00 50.38 117 ASN A C 1
ATOM 908 O O . ASN A 1 117 ? -21.571 4.003 5.301 1.00 50.38 117 ASN A O 1
ATOM 912 N N . ALA A 1 118 ? -20.388 5.242 6.749 1.00 53.44 118 ALA A N 1
ATOM 913 C CA . ALA A 1 118 ? -20.767 6.503 6.128 1.00 53.44 118 ALA A CA 1
ATOM 914 C C . ALA A 1 118 ? -19.825 6.824 4.954 1.00 53.44 118 ALA A C 1
ATOM 916 O O . ALA A 1 118 ? -18.604 6.668 5.094 1.00 53.44 118 ALA A O 1
ATOM 917 N N . PRO A 1 119 ? -20.345 7.334 3.822 1.00 54.31 119 PRO A N 1
ATOM 918 C CA . PRO A 1 119 ? -19.491 7.978 2.836 1.00 54.31 119 PRO A CA 1
ATOM 919 C C . PRO A 1 119 ? -18.739 9.114 3.535 1.00 54.31 119 PRO A C 1
ATOM 921 O O . PRO A 1 119 ? -19.323 9.898 4.286 1.00 54.31 119 PRO A O 1
ATOM 924 N N . GLY A 1 120 ? -17.427 9.163 3.349 1.00 61.03 120 GLY A N 1
ATOM 925 C CA . GLY A 1 120 ? -16.589 10.123 4.047 1.00 61.03 120 GLY A CA 1
ATOM 926 C C . GLY A 1 120 ? -15.142 10.035 3.605 1.00 61.03 120 GLY A C 1
ATOM 927 O O . GLY A 1 120 ? -14.693 9.006 3.102 1.00 61.03 120 GLY A O 1
ATOM 928 N N . GLU A 1 121 ? -14.430 11.136 3.802 1.00 69.12 121 GLU A N 1
ATOM 929 C CA . GLU A 1 121 ? -12.997 11.225 3.557 1.00 69.12 121 GLU A CA 1
ATOM 930 C C . GLU A 1 121 ? -12.254 10.301 4.531 1.00 69.12 121 GLU A C 1
ATOM 932 O O . GLU A 1 121 ? -12.435 10.368 5.754 1.00 69.12 121 GLU A O 1
ATOM 937 N N . ALA A 1 122 ? -11.426 9.419 3.980 1.00 79.19 122 ALA A N 1
ATOM 938 C CA . ALA A 1 122 ? -10.430 8.669 4.731 1.00 79.19 122 ALA A CA 1
ATOM 939 C C . ALA A 1 122 ? -9.031 9.111 4.298 1.00 79.19 122 ALA A C 1
ATOM 941 O O . ALA A 1 122 ? -8.858 9.719 3.244 1.00 79.19 122 ALA A O 1
ATOM 942 N N . PHE A 1 123 ? -8.026 8.789 5.105 1.00 82.75 123 PHE A N 1
ATOM 943 C CA . PHE A 1 123 ? -6.632 9.081 4.801 1.00 82.75 123 PHE A CA 1
ATOM 944 C C . PHE A 1 123 ? -5.846 7.790 4.632 1.00 82.75 123 PHE A C 1
ATOM 946 O O . PHE A 1 123 ? -5.864 6.945 5.520 1.00 82.75 123 PHE A O 1
ATOM 953 N N . VAL A 1 124 ? -5.123 7.654 3.527 1.00 87.50 124 VAL A N 1
ATOM 954 C CA . VAL A 1 124 ? -4.122 6.592 3.344 1.00 87.50 124 VAL A CA 1
ATOM 955 C C . VAL A 1 124 ? -2.748 7.202 3.536 1.00 87.50 124 VAL A C 1
ATOM 957 O O . VAL A 1 124 ? -2.461 8.240 2.939 1.00 87.50 124 VAL A O 1
ATOM 960 N N . LEU A 1 125 ? -1.908 6.579 4.356 1.00 90.44 125 LEU A N 1
ATOM 961 C CA . LEU A 1 125 ? -0.526 6.996 4.564 1.00 90.44 125 LEU A CA 1
ATOM 962 C C . LEU A 1 125 ? 0.403 6.252 3.606 1.00 90.44 125 LEU A C 1
ATOM 964 O O . LEU A 1 125 ? 0.184 5.080 3.341 1.00 90.44 125 LEU A O 1
ATOM 968 N N . MET A 1 126 ? 1.449 6.916 3.125 1.00 91.12 126 MET A N 1
ATOM 969 C CA . MET A 1 126 ? 2.510 6.335 2.300 1.00 91.12 126 MET A CA 1
ATOM 970 C C . MET A 1 126 ? 3.865 6.666 2.909 1.00 91.12 126 MET A C 1
ATOM 972 O O . MET A 1 126 ? 4.174 7.836 3.166 1.00 91.12 126 MET A O 1
ATOM 976 N N . GLY A 1 127 ? 4.675 5.636 3.115 1.00 91.00 127 GLY A N 1
ATOM 977 C CA . GLY A 1 127 ? 6.027 5.743 3.632 1.00 91.00 127 GLY A CA 1
ATOM 978 C C . GLY A 1 127 ? 6.968 6.331 2.590 1.00 91.00 127 GLY A C 1
ATOM 979 O O . GLY A 1 127 ? 6.906 5.997 1.401 1.00 91.00 127 GLY A O 1
ATOM 980 N N . THR A 1 128 ? 7.824 7.263 3.010 1.00 90.19 128 THR A N 1
ATOM 981 C CA . THR A 1 128 ? 8.732 7.925 2.083 1.00 90.19 128 THR A CA 1
ATOM 982 C C . THR A 1 128 ? 10.013 8.485 2.711 1.00 90.19 128 THR A C 1
ATOM 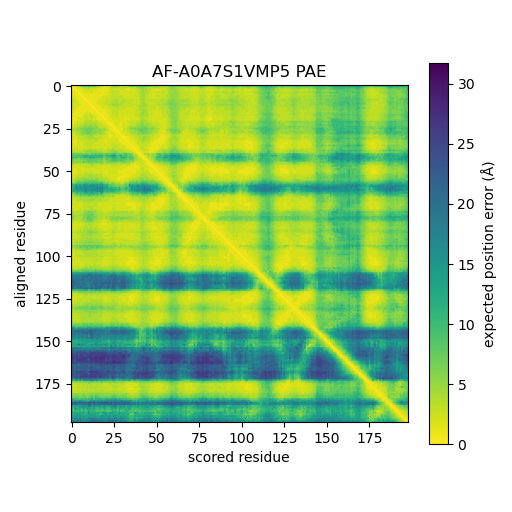984 O O . THR A 1 128 ? 10.240 8.412 3.922 1.00 90.19 128 THR A O 1
ATOM 987 N N . GLN A 1 129 ? 10.884 9.027 1.859 1.00 87.56 129 GLN A N 1
ATOM 988 C CA . GLN A 1 129 ? 11.997 9.885 2.219 1.00 87.56 129 GLN A CA 1
ATOM 989 C C . GLN A 1 129 ? 11.875 11.217 1.467 1.00 87.56 129 GLN A C 1
ATOM 991 O O . GLN A 1 129 ? 11.841 11.250 0.238 1.00 87.56 129 GLN A O 1
ATOM 996 N N . TYR A 1 130 ? 11.879 12.317 2.214 1.00 82.31 130 TYR A N 1
ATOM 997 C CA . TYR A 1 130 ? 11.838 13.683 1.702 1.00 82.31 130 TYR A CA 1
ATOM 998 C C . TYR A 1 130 ? 12.992 14.487 2.313 1.00 82.31 130 TYR A C 1
ATOM 1000 O O . TYR A 1 130 ? 13.220 14.428 3.518 1.00 82.31 130 TYR A O 1
ATOM 1008 N N . GLU A 1 131 ? 13.774 15.190 1.488 1.00 83.12 131 GLU A N 1
ATOM 1009 C CA . GLU A 1 131 ? 14.959 15.954 1.935 1.00 83.12 131 GLU A CA 1
ATOM 1010 C C . GLU A 1 131 ? 15.939 15.138 2.811 1.00 83.12 131 GLU A C 1
ATOM 1012 O O . GLU A 1 131 ? 16.510 15.630 3.785 1.00 83.12 131 GLU A O 1
ATOM 1017 N N . LEU A 1 132 ? 16.152 13.863 2.451 1.00 80.44 132 LEU A N 1
ATOM 1018 C CA . LEU A 1 132 ? 16.983 12.894 3.189 1.00 80.44 132 LEU A CA 1
ATOM 1019 C C . LEU A 1 132 ? 16.470 12.548 4.597 1.00 80.44 132 LEU A C 1
ATOM 1021 O O . LEU A 1 132 ? 17.204 11.960 5.394 1.00 80.44 132 LEU A O 1
ATOM 1025 N N . GLN A 1 133 ? 15.226 12.895 4.904 1.00 81.62 133 GLN A N 1
ATOM 1026 C CA . GLN A 1 133 ? 14.553 12.548 6.145 1.00 81.62 133 GLN A CA 1
ATOM 1027 C C . GLN A 1 133 ? 13.420 11.583 5.836 1.00 81.62 133 GLN A C 1
ATOM 1029 O O . GLN A 1 133 ? 12.703 11.731 4.849 1.00 81.62 133 GLN A O 1
ATOM 1034 N N . GLY A 1 134 ? 13.275 10.568 6.675 1.00 82.81 134 GLY A N 1
ATO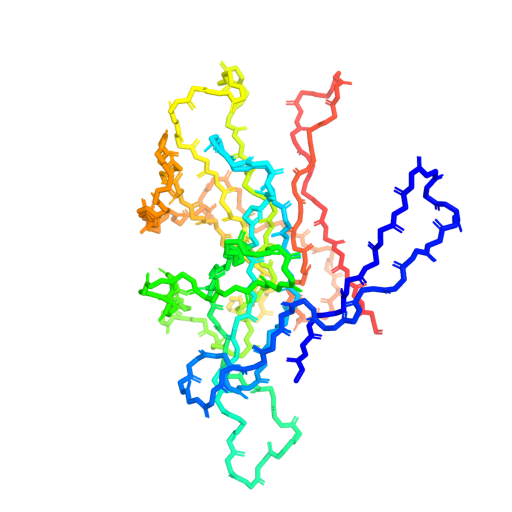M 1035 C CA . GLY A 1 134 ? 12.108 9.711 6.625 1.00 82.81 134 GLY A CA 1
ATOM 1036 C C . GLY A 1 134 ? 10.836 10.528 6.853 1.00 82.81 134 GLY A C 1
ATOM 1037 O O . GLY A 1 134 ? 10.797 11.363 7.757 1.00 82.81 134 GLY A O 1
ATOM 1038 N N . ALA A 1 135 ? 9.829 10.320 6.016 1.00 84.00 135 ALA A N 1
ATOM 1039 C CA . ALA A 1 135 ? 8.593 11.084 6.030 1.00 84.00 135 ALA A CA 1
ATOM 1040 C C . ALA A 1 135 ? 7.402 10.191 5.670 1.00 84.00 135 ALA A C 1
ATO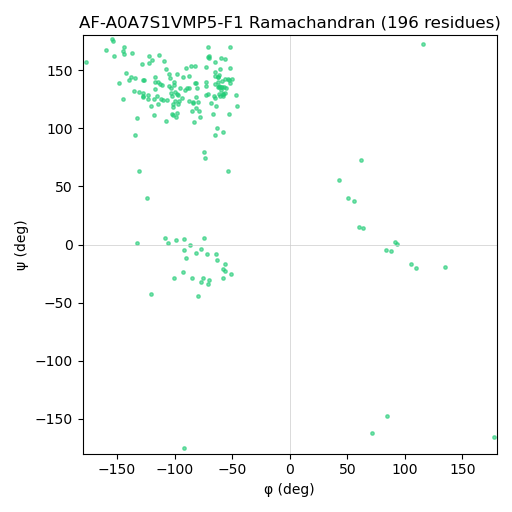M 1042 O O . ALA A 1 135 ? 7.560 9.079 5.173 1.00 84.00 135 ALA A O 1
ATOM 1043 N N . VAL A 1 136 ? 6.201 10.702 5.919 1.00 85.56 136 VAL A N 1
ATOM 1044 C CA . VAL A 1 136 ? 4.944 10.056 5.550 1.00 85.56 136 VAL A CA 1
ATOM 1045 C C . VAL A 1 136 ? 4.114 11.067 4.775 1.00 85.56 136 VAL A C 1
ATOM 1047 O O . VAL A 1 136 ? 3.897 12.185 5.247 1.00 85.56 136 VAL A O 1
ATOM 1050 N N . PHE A 1 137 ? 3.649 10.686 3.589 1.00 84.94 137 PHE A N 1
ATOM 1051 C CA . PHE A 1 137 ? 2.563 11.408 2.932 1.00 84.94 137 PHE A CA 1
ATOM 1052 C C . PHE A 1 137 ? 1.240 10.815 3.354 1.00 84.94 137 PHE A C 1
ATOM 1054 O O . PHE A 1 137 ? 1.160 9.627 3.636 1.00 84.94 137 PHE A O 1
ATOM 1061 N N . ALA A 1 138 ? 0.197 11.629 3.346 1.00 83.50 138 ALA A N 1
ATOM 1062 C CA . ALA A 1 138 ? -1.147 11.102 3.379 1.00 83.50 138 ALA A CA 1
ATOM 1063 C C . ALA A 1 138 ? -1.923 11.581 2.167 1.00 83.50 138 ALA A C 1
ATOM 1065 O O . ALA A 1 138 ? -1.603 12.607 1.572 1.00 83.50 138 ALA A O 1
ATOM 1066 N N . TYR A 1 139 ? -2.945 10.826 1.817 1.00 80.25 139 TYR A N 1
ATOM 1067 C CA . TYR A 1 139 ? -3.807 11.092 0.683 1.00 80.25 139 TYR A CA 1
ATOM 1068 C C . TYR A 1 139 ? -5.237 11.002 1.170 1.00 80.25 139 TYR A C 1
ATOM 1070 O O . TYR A 1 139 ? -5.577 10.033 1.849 1.00 80.25 139 TYR A O 1
ATOM 1078 N N . SER A 1 140 ? -6.051 12.007 0.844 1.00 75.56 140 SER A N 1
ATOM 1079 C CA . SER A 1 140 ? -7.486 11.857 1.038 1.00 75.56 140 SER A CA 1
ATOM 1080 C C . SER A 1 140 ? -7.990 10.899 -0.021 1.00 75.56 140 SER A C 1
ATOM 1082 O O . SER A 1 140 ? -7.689 11.047 -1.210 1.00 75.56 140 SER A O 1
ATOM 1084 N N . VAL A 1 141 ? -8.721 9.893 0.426 1.00 74.56 141 VAL A N 1
ATOM 1085 C CA . VAL A 1 141 ? -9.394 8.945 -0.440 1.00 74.56 141 VAL A CA 1
ATOM 1086 C C . VAL A 1 141 ? -10.887 9.059 -0.197 1.00 74.56 141 VAL A C 1
ATOM 1088 O O . VAL A 1 141 ? -11.376 8.943 0.933 1.00 74.56 141 VAL A O 1
ATOM 1091 N N . SER A 1 142 ? -11.614 9.292 -1.285 1.00 72.25 142 SER A N 1
ATOM 1092 C CA . SER A 1 142 ? -13.060 9.114 -1.299 1.00 72.25 142 SER A CA 1
ATOM 1093 C C . SER A 1 142 ? -13.336 7.639 -1.546 1.00 72.25 142 SER A C 1
ATOM 1095 O O . SER A 1 142 ? -13.135 7.144 -2.653 1.00 72.25 142 SER A O 1
ATOM 1097 N N . LEU A 1 143 ? -13.752 6.924 -0.501 1.00 66.00 143 LEU A N 1
ATOM 1098 C CA . LEU A 1 143 ? -14.141 5.522 -0.620 1.00 66.00 143 LEU A CA 1
ATOM 1099 C C . LEU A 1 143 ? -15.586 5.459 -1.145 1.00 66.00 143 LEU A C 1
ATOM 1101 O O . LEU A 1 143 ? -16.482 5.986 -0.475 1.00 66.00 143 LEU A O 1
ATOM 1105 N N . PRO A 1 144 ? -15.834 4.879 -2.334 1.00 59.09 144 PRO A N 1
ATOM 1106 C CA . PRO A 1 144 ? -17.180 4.799 -2.886 1.00 59.09 144 PRO A CA 1
ATOM 1107 C C . PRO A 1 144 ? -18.053 3.811 -2.095 1.00 59.09 144 PRO A C 1
ATOM 1109 O O . PRO A 1 144 ? -17.562 2.937 -1.387 1.00 59.09 144 PRO A O 1
ATOM 1112 N N . MET A 1 145 ? -19.371 3.964 -2.246 1.00 48.25 145 MET A N 1
ATOM 1113 C CA . MET A 1 145 ? -20.412 3.123 -1.629 1.00 48.25 145 MET A CA 1
ATOM 1114 C C . MET A 1 145 ? -20.843 1.938 -2.522 1.00 48.25 145 MET A C 1
ATOM 1116 O O . MET A 1 145 ? -21.833 1.284 -2.207 1.00 48.25 145 MET A O 1
ATOM 1120 N N . SER A 1 146 ? -20.194 1.720 -3.674 1.00 51.38 146 SER A N 1
ATOM 1121 C CA . SER A 1 146 ? -20.667 0.810 -4.732 1.00 51.38 146 SER A CA 1
ATOM 1122 C C . SER A 1 146 ? -19.707 -0.334 -5.043 1.00 51.38 146 SER A C 1
ATOM 1124 O O . SER A 1 146 ? -18.500 -0.200 -4.864 1.00 51.38 146 SER A O 1
ATOM 1126 N N . ASP A 1 147 ? -20.256 -1.393 -5.644 1.00 52.25 147 ASP A N 1
ATOM 1127 C CA . ASP A 1 147 ? -19.564 -2.627 -6.047 1.00 52.25 147 ASP A CA 1
ATOM 1128 C C . ASP A 1 147 ? -18.361 -2.407 -6.985 1.00 52.25 147 ASP A C 1
ATOM 1130 O O . ASP A 1 147 ? -17.459 -3.241 -7.034 1.00 52.25 147 ASP A O 1
ATOM 1134 N N . THR A 1 148 ? -18.308 -1.281 -7.705 1.00 52.91 148 THR A N 1
ATOM 1135 C CA . THR A 1 148 ? -17.130 -0.839 -8.465 1.00 52.91 148 THR A CA 1
ATOM 1136 C C . THR A 1 148 ? -16.293 0.162 -7.663 1.00 52.91 148 THR A C 1
ATOM 1138 O O . THR A 1 148 ? -16.818 1.219 -7.291 1.00 52.91 148 THR A O 1
ATOM 1141 N N . PRO A 1 149 ? -14.993 -0.110 -7.431 1.00 55.47 149 PRO A N 1
ATOM 1142 C CA . PRO A 1 149 ? -14.091 0.823 -6.769 1.00 55.47 149 PRO A CA 1
ATOM 1143 C C . PRO A 1 149 ? -13.713 1.973 -7.716 1.00 55.47 149 PRO A C 1
ATOM 1145 O O . PRO A 1 149 ? -12.626 1.990 -8.284 1.00 55.47 149 PRO A O 1
ATOM 1148 N N . ASP A 1 150 ? -14.591 2.968 -7.864 1.00 59.81 150 ASP A N 1
ATOM 1149 C CA . ASP A 1 150 ? -14.193 4.301 -8.340 1.00 59.81 150 ASP A CA 1
ATOM 1150 C C . ASP A 1 150 ? -13.437 5.017 -7.209 1.00 59.81 150 ASP A C 1
ATOM 1152 O O . ASP A 1 150 ? -13.965 5.878 -6.498 1.00 59.81 150 ASP A O 1
ATOM 1156 N N . LEU A 1 151 ? -12.194 4.588 -6.982 1.00 63.62 151 LEU A N 1
ATOM 1157 C CA . LEU A 1 151 ? -11.310 5.195 -5.994 1.00 63.62 151 LEU A CA 1
ATOM 1158 C C . LEU A 1 151 ? -10.731 6.484 -6.568 1.00 63.62 151 LEU A C 1
ATOM 1160 O O . LEU A 1 151 ? -9.878 6.459 -7.453 1.00 63.62 151 LEU A O 1
ATOM 1164 N N . ASN A 1 152 ? -11.165 7.613 -6.020 1.00 60.03 152 ASN A N 1
ATOM 1165 C CA . ASN A 1 152 ? -10.577 8.907 -6.329 1.00 60.03 152 ASN A CA 1
ATOM 1166 C C . ASN A 1 152 ? -9.637 9.316 -5.195 1.00 60.03 152 ASN A C 1
ATOM 1168 O O . ASN A 1 152 ? -10.060 9.483 -4.046 1.00 60.03 152 ASN A O 1
ATOM 1172 N N . PHE A 1 153 ? -8.359 9.464 -5.539 1.00 57.88 153 PHE A N 1
ATOM 1173 C CA . PHE A 1 153 ? -7.329 9.974 -4.646 1.00 57.88 153 PHE A CA 1
ATOM 1174 C C . PHE A 1 153 ? -7.088 11.445 -4.954 1.00 57.88 153 PHE A C 1
ATOM 1176 O O . PHE A 1 153 ? -6.735 11.810 -6.076 1.00 57.88 153 PHE A O 1
ATOM 1183 N N . GLU A 1 154 ? -7.235 12.285 -3.937 1.00 54.47 154 GLU A N 1
ATOM 1184 C CA . GLU A 1 154 ? -6.771 13.663 -3.988 1.00 54.47 154 GLU A CA 1
ATOM 1185 C C . GLU A 1 154 ? -5.603 13.822 -3.017 1.00 54.47 154 GLU A C 1
ATOM 1187 O O . GLU A 1 154 ? -5.675 13.491 -1.827 1.00 54.47 154 GLU A O 1
ATOM 1192 N N . SER A 1 155 ? -4.477 14.316 -3.534 1.00 48.12 155 SER A N 1
ATOM 1193 C CA . SER A 1 155 ? -3.295 14.541 -2.712 1.00 48.12 155 SER A CA 1
ATOM 1194 C C . SER A 1 155 ? -3.567 15.655 -1.706 1.00 48.12 155 SER A C 1
ATOM 1196 O O . SER A 1 155 ? -3.656 16.826 -2.080 1.00 48.12 155 SER A O 1
ATOM 1198 N N . ILE A 1 156 ? -3.623 15.305 -0.424 1.00 47.00 156 ILE A N 1
ATOM 1199 C CA . ILE A 1 156 ? -3.612 16.274 0.668 1.00 47.00 156 ILE A CA 1
ATOM 1200 C C . ILE A 1 156 ? -2.255 16.179 1.340 1.00 47.00 156 ILE A C 1
ATOM 1202 O O . ILE A 1 156 ? -1.971 15.245 2.076 1.00 47.00 156 ILE A O 1
ATOM 1206 N N . LEU A 1 157 ? -1.396 17.167 1.112 1.00 42.00 157 LEU A N 1
ATOM 1207 C CA . LEU A 1 157 ? -0.089 17.207 1.756 1.00 42.00 157 LEU A CA 1
ATOM 1208 C C . LEU A 1 157 ? -0.260 17.379 3.284 1.00 42.00 157 LEU A C 1
ATOM 1210 O O . LEU A 1 157 ? -0.360 18.500 3.785 1.00 42.00 157 LEU A O 1
ATOM 1214 N N . LEU A 1 158 ? -0.267 16.281 4.048 1.00 46.75 158 LEU A N 1
ATOM 1215 C CA . LEU A 1 158 ? -0.301 16.330 5.519 1.00 46.75 158 LEU A CA 1
ATOM 1216 C C . LEU A 1 158 ? 1.038 16.733 6.152 1.00 46.75 158 LEU A C 1
ATOM 1218 O O . LEU A 1 158 ? 1.109 16.811 7.377 1.00 46.75 158 LEU A O 1
ATOM 1222 N N . SER A 1 159 ? 2.063 17.102 5.371 1.00 40.44 159 SER A N 1
ATOM 1223 C CA . SER A 1 159 ? 3.317 17.646 5.925 1.00 40.44 159 SER A CA 1
ATOM 1224 C C . SER A 1 159 ? 3.101 18.890 6.804 1.00 40.44 159 SER A C 1
ATOM 1226 O O . SER A 1 159 ? 3.974 19.251 7.590 1.00 40.44 159 SER A O 1
ATOM 1228 N N . ARG A 1 160 ? 1.930 19.544 6.702 1.00 33.91 160 ARG A N 1
ATOM 1229 C CA . ARG A 1 160 ? 1.491 20.616 7.612 1.00 33.91 160 ARG A CA 1
ATOM 1230 C C . ARG A 1 160 ? 0.648 20.165 8.803 1.00 33.91 160 ARG A C 1
ATOM 1232 O O . ARG A 1 160 ? 0.584 20.908 9.777 1.00 33.91 160 ARG A O 1
ATOM 1239 N N . LEU A 1 161 ? -0.034 19.026 8.726 1.00 40.28 161 LEU A N 1
ATOM 1240 C CA . LEU A 1 161 ? -0.967 18.585 9.771 1.00 40.28 161 LEU A CA 1
ATOM 1241 C C . LEU A 1 161 ? -0.243 17.840 10.893 1.00 40.28 161 LEU A C 1
ATOM 1243 O O . LEU A 1 161 ? -0.626 17.958 12.054 1.00 40.28 161 LEU A O 1
ATOM 1247 N N . MET A 1 162 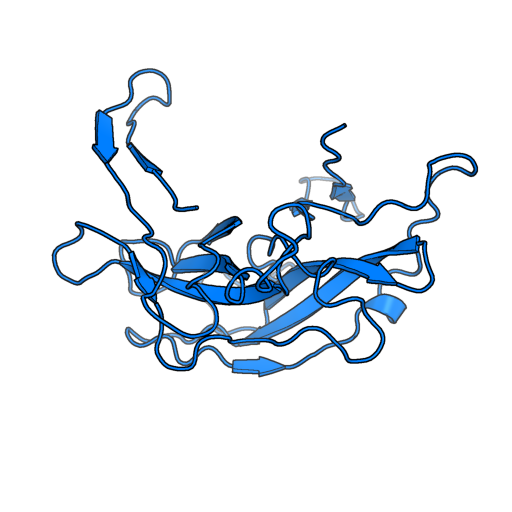? 0.866 17.181 10.567 1.00 43.09 162 MET A N 1
ATOM 1248 C CA . MET A 1 162 ? 1.840 16.719 11.544 1.00 43.09 162 MET A CA 1
ATOM 1249 C C . MET A 1 162 ? 3.205 17.137 11.010 1.00 43.09 162 MET A C 1
ATOM 1251 O O . MET A 1 162 ? 3.636 16.621 9.984 1.00 43.09 162 MET A O 1
ATOM 1255 N N . GLY A 1 163 ? 3.847 18.131 11.634 1.00 35.66 163 GLY A N 1
ATOM 1256 C CA . GLY A 1 163 ? 5.217 18.519 11.276 1.00 35.66 163 GLY A CA 1
ATOM 1257 C C . GLY A 1 163 ? 6.159 17.305 11.283 1.00 35.66 163 GLY A C 1
ATOM 1258 O O . GLY A 1 163 ? 5.748 16.240 11.753 1.00 35.66 163 GLY A O 1
ATOM 1259 N N . PRO A 1 164 ? 7.405 17.428 10.783 1.00 40.97 164 PRO A N 1
ATOM 1260 C CA . PRO A 1 164 ? 8.365 16.330 10.846 1.00 40.97 164 PRO A CA 1
ATOM 1261 C C . PRO A 1 164 ? 8.322 15.741 12.255 1.00 40.97 164 PRO A C 1
ATOM 1263 O O . PRO A 1 164 ? 8.530 16.464 13.232 1.00 40.97 164 PRO A O 1
ATOM 1266 N N . VAL A 1 165 ? 7.967 14.458 12.374 1.00 47.19 165 VAL A N 1
ATOM 1267 C CA . VAL A 1 165 ? 8.208 13.741 13.620 1.00 47.19 165 VAL A CA 1
ATOM 1268 C C . VAL A 1 165 ? 9.719 13.765 13.725 1.00 47.19 165 VAL A C 1
ATOM 1270 O O . VAL A 1 165 ? 10.390 13.056 12.976 1.00 47.19 165 VAL A O 1
ATOM 1273 N N . GLU A 1 166 ? 10.251 14.684 14.536 1.00 42.44 166 GLU A N 1
ATOM 1274 C CA . GLU A 1 166 ? 11.680 14.773 14.790 1.00 42.44 166 GLU A CA 1
ATOM 1275 C C . GLU A 1 166 ? 12.090 13.418 15.356 1.00 42.44 166 GLU A C 1
ATOM 1277 O O . GLU A 1 166 ? 11.900 13.127 16.538 1.00 42.44 166 GLU A O 1
ATOM 1282 N N . LEU A 1 167 ? 12.600 12.553 14.480 1.00 47.25 167 LEU A N 1
ATOM 1283 C CA . LEU A 1 167 ? 13.243 11.333 14.910 1.00 47.25 167 LEU A CA 1
ATOM 1284 C C . LEU A 1 167 ? 14.411 11.752 15.811 1.00 47.25 167 LEU A C 1
ATOM 1286 O O . LEU A 1 167 ? 15.074 12.758 15.519 1.00 47.25 167 LEU A O 1
ATOM 1290 N N . PRO A 1 168 ? 14.667 11.023 16.910 1.00 43.59 168 PRO A N 1
ATOM 1291 C CA . PRO A 1 168 ? 15.778 11.325 17.796 1.00 43.59 168 PRO A CA 1
ATOM 1292 C C . PRO A 1 168 ? 17.058 11.572 16.988 1.00 43.59 168 PRO A C 1
ATOM 1294 O O . PRO A 1 168 ? 17.428 10.777 16.119 1.00 43.59 168 PRO A O 1
ATOM 1297 N N . ARG A 1 169 ? 17.730 12.703 17.246 1.00 40.06 169 ARG A N 1
ATOM 1298 C CA . ARG A 1 169 ? 18.977 13.071 16.557 1.00 40.06 169 ARG A CA 1
ATOM 1299 C C . ARG A 1 169 ? 19.976 11.913 16.658 1.00 40.06 169 ARG A C 1
ATOM 1301 O O . ARG A 1 169 ? 20.485 11.646 17.742 1.00 40.06 169 ARG A O 1
ATOM 1308 N N . GLY A 1 170 ? 20.278 11.267 15.533 1.00 45.34 170 GLY A N 1
ATOM 1309 C CA . GLY A 1 170 ? 21.248 10.168 15.460 1.00 45.34 170 GLY A CA 1
ATOM 1310 C C . GLY A 1 170 ? 20.786 8.961 14.645 1.00 45.34 170 GLY A C 1
ATOM 1311 O O . GLY A 1 170 ? 21.639 8.205 14.180 1.00 45.34 170 GLY A O 1
ATOM 1312 N N . GLU A 1 171 ? 19.482 8.801 14.403 1.00 52.66 171 GLU A N 1
ATOM 1313 C CA . GLU A 1 171 ? 18.999 7.780 13.468 1.00 52.66 171 GLU A CA 1
ATOM 1314 C C . GLU A 1 171 ? 19.352 8.166 12.028 1.00 52.66 171 GLU A C 1
ATOM 1316 O O . GLU A 1 171 ? 19.147 9.299 11.582 1.00 52.66 171 GLU A O 1
ATOM 1321 N N . LYS A 1 172 ? 19.954 7.223 11.298 1.00 54.62 172 LYS A N 1
ATOM 1322 C CA . LYS A 1 172 ? 20.327 7.425 9.899 1.00 54.62 172 LYS A CA 1
ATOM 1323 C C . LYS A 1 172 ? 19.092 7.727 9.042 1.00 54.62 172 LYS A C 1
ATOM 1325 O O . LYS A 1 172 ? 17.988 7.265 9.306 1.00 54.62 172 LYS A O 1
ATOM 1330 N N . LYS A 1 173 ? 19.372 8.493 7.985 1.00 64.31 173 LYS A N 1
ATOM 1331 C CA . LYS A 1 173 ? 18.551 8.954 6.856 1.00 64.31 173 LYS A CA 1
ATOM 1332 C C . LYS A 1 173 ? 17.849 7.813 6.103 1.00 64.31 173 LYS A C 1
ATOM 1334 O O . LYS A 1 173 ? 18.142 7.579 4.932 1.00 64.31 173 LYS A O 1
ATOM 1339 N N . ASN A 1 174 ? 16.952 7.095 6.758 1.00 75.81 174 ASN A N 1
ATOM 1340 C CA . ASN A 1 174 ? 16.197 6.016 6.138 1.00 75.81 174 ASN A CA 1
ATOM 1341 C C . ASN A 1 174 ? 14.764 6.483 5.875 1.00 75.81 174 ASN A C 1
ATOM 1343 O O . ASN A 1 174 ? 14.218 7.320 6.597 1.00 75.81 174 ASN A O 1
ATOM 1347 N N . ILE A 1 175 ? 14.195 5.979 4.788 1.00 86.12 175 ILE A N 1
ATOM 1348 C CA . ILE A 1 175 ? 12.767 6.065 4.483 1.00 86.12 175 ILE A CA 1
ATOM 1349 C C . ILE A 1 175 ? 11.932 5.563 5.674 1.00 86.12 175 ILE A C 1
ATOM 1351 O O . ILE A 1 175 ? 12.401 4.744 6.466 1.00 86.12 175 ILE A O 1
ATOM 1355 N N . TRP A 1 176 ? 10.709 6.067 5.826 1.00 86.94 176 TRP A N 1
ATOM 1356 C CA . TRP A 1 176 ? 9.717 5.370 6.643 1.00 86.94 176 TRP A CA 1
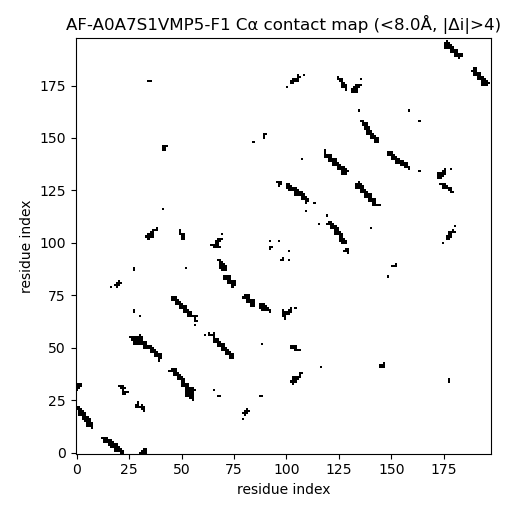ATOM 1357 C C . TRP A 1 176 ? 9.095 4.257 5.815 1.00 86.94 176 TRP A C 1
ATOM 1359 O O . TRP A 1 176 ? 8.607 4.512 4.718 1.00 86.94 176 TRP A O 1
ATOM 1369 N N . GLU A 1 177 ? 9.115 3.048 6.356 1.00 89.56 177 GLU A N 1
ATOM 1370 C CA . GLU A 1 177 ? 8.451 1.879 5.788 1.00 89.56 177 GLU A CA 1
ATOM 1371 C C . GLU A 1 177 ? 7.237 1.542 6.645 1.00 89.56 177 GLU A C 1
ATOM 1373 O O . GLU A 1 177 ? 7.205 1.860 7.838 1.00 89.56 177 GLU A O 1
ATOM 1378 N N . MET A 1 178 ? 6.230 0.948 6.008 1.00 92.38 178 MET A N 1
ATOM 1379 C CA . MET A 1 178 ? 5.003 0.462 6.650 1.00 92.38 178 MET A CA 1
ATOM 1380 C C . MET A 1 178 ? 4.408 1.432 7.697 1.00 92.38 178 MET A C 1
ATOM 1382 O O . MET A 1 178 ? 4.247 1.053 8.863 1.00 92.38 178 MET A O 1
ATOM 1386 N N . PRO A 1 179 ? 4.118 2.702 7.338 1.00 89.81 179 PRO A N 1
ATOM 1387 C CA . PRO A 1 179 ? 3.462 3.619 8.257 1.00 89.81 179 PRO A CA 1
ATOM 1388 C C . PRO A 1 179 ? 2.086 3.087 8.656 1.00 89.81 179 PRO A C 1
ATOM 1390 O O . PRO A 1 179 ? 1.292 2.699 7.806 1.00 89.81 179 PRO A O 1
ATOM 1393 N N . GLU A 1 180 ? 1.773 3.157 9.946 1.00 88.00 180 GLU A N 1
ATOM 1394 C CA . GLU A 1 180 ? 0.446 2.820 10.459 1.00 88.00 180 GLU A CA 1
ATOM 1395 C C . GLU A 1 180 ? 0.048 3.818 11.551 1.00 88.00 180 GLU A C 1
ATOM 1397 O O . GLU A 1 180 ? 0.880 4.254 12.358 1.00 88.00 180 GLU A O 1
ATOM 1402 N N . LEU A 1 181 ? -1.226 4.210 11.578 1.00 83.81 181 LEU A N 1
ATOM 1403 C CA . LEU A 1 181 ? -1.750 5.164 12.556 1.00 83.81 181 LEU A CA 1
ATOM 1404 C C . LEU A 1 181 ? -2.816 4.485 13.401 1.00 83.81 181 LEU A C 1
ATOM 1406 O O . LEU A 1 181 ? -3.916 4.201 12.933 1.00 83.81 181 LEU A O 1
ATOM 1410 N N . LEU A 1 182 ? -2.504 4.283 14.678 1.00 79.06 182 LEU A N 1
ATOM 1411 C CA . LEU A 1 182 ? -3.398 3.607 15.607 1.00 79.06 182 LEU A CA 1
ATOM 1412 C C . LEU A 1 182 ? -4.047 4.616 16.559 1.00 79.06 182 LEU A C 1
ATOM 1414 O O . LEU A 1 182 ? -3.400 5.517 17.104 1.00 79.06 182 LEU A O 1
ATOM 1418 N N . LEU A 1 183 ? -5.353 4.450 16.766 1.00 72.94 183 LEU A N 1
ATOM 1419 C CA . LEU A 1 183 ? -6.134 5.218 17.731 1.00 72.94 183 LEU A CA 1
ATOM 1420 C C . LEU A 1 183 ? -6.380 4.359 18.972 1.00 72.94 183 LEU A C 1
ATOM 1422 O O . LEU A 1 183 ? -7.125 3.382 18.919 1.00 72.94 183 LEU A O 1
ATOM 1426 N N . PHE A 1 184 ? -5.786 4.740 20.100 1.00 73.31 184 PHE A N 1
ATOM 1427 C CA . PHE A 1 184 ? -5.990 4.054 21.373 1.00 73.31 184 PHE A CA 1
ATOM 1428 C C . PHE A 1 184 ? -7.155 4.678 22.146 1.00 73.31 184 PHE A C 1
ATOM 1430 O O . PHE A 1 184 ? -7.278 5.900 22.269 1.00 73.31 184 PHE A O 1
ATOM 1437 N N . GLN A 1 185 ? -8.048 3.836 22.669 1.00 70.06 185 GLN A N 1
ATOM 1438 C CA . GLN A 1 185 ? -9.183 4.297 23.463 1.00 70.06 185 GLN A CA 1
ATOM 1439 C C . GLN A 1 185 ? -8.691 4.872 24.799 1.00 70.06 185 GLN A C 1
ATOM 1441 O O . GLN A 1 185 ? -8.072 4.172 25.591 1.00 70.06 185 GLN A O 1
ATOM 1446 N N . GLY A 1 186 ? -9.013 6.141 25.061 1.00 70.19 186 GLY A N 1
ATOM 1447 C CA . GLY A 1 186 ? -8.644 6.840 26.299 1.00 70.19 186 GLY A CA 1
ATOM 1448 C C . GLY A 1 186 ? -7.510 7.849 26.132 1.00 70.19 186 GLY A C 1
ATOM 1449 O O . GLY A 1 186 ? -7.402 8.758 26.953 1.00 70.19 186 GLY A O 1
ATOM 1450 N N . ASP A 1 187 ? -6.752 7.776 25.036 1.00 56.91 187 ASP A N 1
ATOM 1451 C CA . ASP A 1 187 ? -5.732 8.769 24.723 1.00 56.91 187 ASP A CA 1
ATOM 1452 C C . ASP A 1 187 ? -6.316 9.941 23.932 1.00 56.91 187 ASP A C 1
ATOM 1454 O O . ASP A 1 187 ? -7.079 9.794 22.975 1.00 56.91 187 ASP A O 1
ATOM 1458 N N . ALA A 1 188 ? -5.944 11.154 24.339 1.00 58.38 188 ALA A N 1
ATOM 1459 C CA . ALA A 1 188 ? -6.356 12.381 23.663 1.00 58.38 188 ALA A CA 1
ATOM 1460 C C . ALA A 1 188 ? -5.568 12.644 22.366 1.00 58.38 188 ALA A C 1
ATOM 1462 O O . ALA A 1 188 ? -5.838 13.637 21.689 1.00 58.38 188 ALA A O 1
ATOM 1463 N N . ARG A 1 189 ? -4.568 11.811 22.036 1.00 58.88 189 ARG A N 1
ATOM 1464 C CA . ARG A 1 189 ? -3.663 12.029 20.902 1.00 58.88 189 ARG A CA 1
ATOM 1465 C C . ARG A 1 189 ? -3.455 10.737 20.105 1.00 58.88 189 ARG A C 1
ATOM 1467 O O . ARG A 1 189 ? -3.177 9.712 20.719 1.00 58.88 189 ARG A O 1
ATOM 1474 N N . PRO A 1 190 ? -3.572 10.779 18.767 1.00 62.88 190 PRO A N 1
ATOM 1475 C CA . PRO A 1 190 ? -3.212 9.649 17.918 1.00 62.88 190 PRO A CA 1
ATOM 1476 C C . PRO A 1 190 ? -1.703 9.373 18.005 1.00 62.88 190 PRO A C 1
ATOM 1478 O O . PRO A 1 190 ? -0.914 10.307 18.178 1.00 62.88 190 PRO A O 1
ATOM 1481 N N . ALA A 1 191 ? -1.305 8.107 17.873 1.00 60.25 191 ALA A N 1
ATOM 1482 C CA . ALA A 1 191 ? 0.097 7.700 17.853 1.00 60.25 191 ALA A CA 1
ATOM 1483 C C . ALA A 1 191 ? 0.450 7.139 16.472 1.00 60.25 191 ALA A C 1
ATOM 1485 O O . ALA A 1 191 ? -0.156 6.168 16.019 1.00 60.25 191 ALA A O 1
ATOM 1486 N N . LEU A 1 192 ? 1.427 7.758 15.807 1.00 62.06 192 LEU A N 1
ATOM 1487 C CA . LEU A 1 192 ? 1.972 7.251 14.552 1.00 62.06 192 LEU A CA 1
ATOM 1488 C C . LEU A 1 192 ? 3.048 6.211 14.867 1.00 62.06 192 LEU A C 1
ATOM 1490 O O . LEU A 1 192 ? 4.021 6.517 15.562 1.00 62.06 192 LEU A O 1
ATOM 1494 N N . LEU A 1 193 ? 2.871 4.997 14.358 1.00 64.62 193 LEU A N 1
ATOM 1495 C CA . LEU A 1 193 ? 3.835 3.921 14.513 1.00 64.62 193 LEU A CA 1
ATOM 1496 C C . LEU A 1 193 ? 4.775 3.916 13.303 1.00 64.62 193 LEU A C 1
ATOM 1498 O O . LEU A 1 193 ? 4.331 3.864 12.157 1.00 64.62 193 LEU A O 1
ATOM 1502 N N . LYS A 1 194 ? 6.082 3.961 13.569 1.00 65.88 194 LYS A N 1
ATOM 1503 C CA . LYS A 1 194 ? 7.121 3.658 12.582 1.00 65.88 194 LYS A CA 1
ATOM 1504 C C . LYS A 1 194 ? 7.542 2.211 12.791 1.00 65.88 194 LYS A C 1
ATOM 1506 O O . LYS A 1 194 ? 8.028 1.875 13.871 1.00 65.88 194 LYS A O 1
ATOM 1511 N N . VAL A 1 195 ? 7.394 1.384 11.765 1.00 61.56 195 VAL A N 1
ATOM 1512 C CA . VAL A 1 195 ? 8.001 0.054 11.731 1.00 61.56 195 VAL A CA 1
ATOM 1513 C C . VAL A 1 195 ? 9.243 0.157 10.853 1.00 61.56 195 VAL A C 1
ATOM 1515 O O . VAL A 1 195 ? 9.149 0.405 9.659 1.00 61.56 195 VAL A O 1
ATOM 1518 N N . SER A 1 196 ? 10.426 0.035 11.450 1.00 53.88 196 SER A N 1
ATOM 1519 C CA . SER A 1 196 ? 11.676 -0.102 10.699 1.00 53.88 196 SER A CA 1
ATOM 1520 C C . SER A 1 196 ? 12.109 -1.557 10.721 1.00 53.88 196 SER A C 1
ATOM 1522 O O . SER A 1 196 ? 12.200 -2.153 11.796 1.00 53.88 196 SER A O 1
ATOM 1524 N N . ILE A 1 197 ? 12.381 -2.113 9.547 1.00 49.44 197 ILE A N 1
ATOM 1525 C CA . ILE A 1 197 ? 13.041 -3.408 9.413 1.00 49.44 197 ILE A CA 1
ATOM 1526 C C . ILE A 1 197 ? 14.517 -3.090 9.149 1.00 49.44 197 ILE A C 1
ATOM 1528 O O . ILE A 1 197 ? 14.835 -2.458 8.143 1.00 49.44 197 ILE A O 1
ATOM 1532 N N . ASP A 1 198 ? 15.388 -3.434 10.100 1.00 43.06 198 ASP A N 1
ATOM 1533 C CA . ASP A 1 198 ? 16.847 -3.273 9.973 1.00 43.06 198 ASP A CA 1
ATOM 1534 C C . ASP A 1 198 ? 17.470 -4.327 9.042 1.00 43.06 198 ASP A C 1
ATOM 1536 O O . ASP A 1 198 ? 17.030 -5.503 9.085 1.00 43.06 198 ASP A O 1
#

Sequence (198 aa):
IGWMWFESTDLAHWVDHGIAVTPTKEGFGAGGAWSGSAFPFQGQDEPLLLYSCAAPFPSGFPQSLPEQELCASTFDPDRQRYEPVPGNPLQKHPGQVDPRQFRDPSSPIRARGVEPNAPGEAFVLMGTQYELQGAVFAYSVSLPMSDTPDLNFESILLSRLMGPVELPRGEKKNIWEMPELLLFQGDARPALLKVSID

Organism: NCBI:txid210454

Secondary structure (DSSP, 8-state):
--EEEEE-SSSSS-EEEEEEEPPPSSSTTTTEEEEEEEE--TT-SSPEEEEEEEPPPPTT-TTSPPPEEEEEEEE-TTSSSEEEPTT---BPPPTTS-GGGEE-PPPPEEPTT--TTS--EEEEEEEEEETTEEEEEEEEEE--SSSS---EEEEE-GGGTS------TT--S---EEEEEE--TT-SS-EEEEE---

InterPro domains:
  IPR013148 Glycosyl hydrolase family 32, N-terminal [PF00251] (2-188)
  IPR023296 Glycosyl hydrolase, five-bladed beta-propeller domain superfamily [G3DSA:2.115.10.20] (2-196)
  IPR023296 Glycosyl hydrolase, five-bladed beta-propeller domain superfamily [SSF75005] (2-181)

pLDDT: mean 78.01, std 17.18, range [33.91, 98.06]

Foldseek 3Di:
DFDWDWDDPVVPDTDTLGTAGAADVAAFRVCHWAAEDWDCAAPDPGTKTKFWTFHPDDPPCNVDQGFTAIWIWDADPVRSHTDTAPPPPQGADDPQFDSSFKTYKEDWADDPPADPLDFDWTKIWIKGAGPLAADIFIWTWGRDNDPHGPIHTDGDGCCVVDPPPPDPPPDGSDIFHNWYWDDDPPDPDIDIDGDDDD

Mean predicted aligned error: 8.06 Å

Radius of gyration: 17.24 Å; Cα contacts (8 Å, |Δi|>4): 451; chains: 1; bounding box: 42×44×44 Å